Protein AF-A0A8T3ZM74-F1 (afdb_monomer)

Nearest PDB structures (foldseek):
  8ooz-assembly1_E  TM=3.055E-01  e=8.102E+00  Methermicoccus shengliensis DSM 18856
  8oow-assembly1_H  TM=2.956E-01  e=8.102E+00  Methermicoccus shengliensis DSM 18856
  8oow-assembly1_E  TM=3.032E-01  e=9.200E+00  Methermicoccus shengliensis DSM 18856

Structure (mmCIF, N/CA/C/O backbone):
data_AF-A0A8T3ZM74-F1
#
_entry.id   AF-A0A8T3ZM74-F1
#
loop_
_atom_site.group_PDB
_atom_site.id
_atom_site.type_symbol
_atom_site.label_atom_id
_atom_site.label_alt_id
_atom_site.label_comp_id
_atom_site.label_asym_id
_atom_site.label_entity_id
_atom_site.label_seq_id
_atom_site.pdbx_PDB_ins_code
_atom_site.Cartn_x
_atom_site.Cartn_y
_atom_site.Cartn_z
_atom_site.occupancy
_atom_site.B_iso_or_equiv
_atom_site.auth_seq_id
_atom_site.auth_comp_id
_atom_site.auth_asym_id
_atom_site.auth_atom_id
_atom_site.pdbx_PDB_model_num
ATOM 1 N N . GLY A 1 1 ? -11.697 -13.067 19.189 1.00 67.75 1 GLY A N 1
ATOM 2 C CA . GLY A 1 1 ? -11.909 -14.504 19.124 1.00 67.75 1 GLY A CA 1
ATOM 3 C C . GLY A 1 1 ? -10.712 -15.197 18.563 1.00 67.75 1 GLY A C 1
ATOM 4 O O . GLY A 1 1 ? -9.660 -14.593 18.317 1.00 67.75 1 GLY A O 1
ATOM 5 N N . GLU A 1 2 ? -10.939 -16.478 18.344 1.00 80.06 2 GLU A N 1
ATOM 6 C CA . GLU A 1 2 ? -10.160 -17.327 17.463 1.00 80.06 2 GLU A CA 1
ATOM 7 C C . GLU A 1 2 ? -10.035 -16.686 16.073 1.00 80.06 2 GLU A C 1
ATOM 9 O O . GLU A 1 2 ? -10.875 -15.882 15.660 1.00 80.06 2 GLU A O 1
ATOM 14 N N . LYS A 1 3 ? -8.950 -17.012 15.369 1.00 85.38 3 LYS A N 1
ATOM 15 C CA . LYS A 1 3 ? -8.722 -16.564 13.997 1.00 85.38 3 LYS A CA 1
ATOM 16 C C . LYS A 1 3 ? -9.144 -17.658 13.033 1.00 85.38 3 LYS A C 1
ATOM 18 O O . LYS A 1 3 ? -8.781 -18.820 13.223 1.00 85.38 3 LYS A O 1
ATOM 23 N N . PHE A 1 4 ? -9.835 -17.274 11.972 1.00 90.62 4 PHE A N 1
ATOM 24 C CA . PHE A 1 4 ? -10.313 -18.174 10.934 1.00 90.62 4 PHE A CA 1
ATOM 25 C C . PHE A 1 4 ? -9.744 -17.810 9.565 1.00 90.62 4 PHE A C 1
ATOM 27 O O . PHE A 1 4 ? -9.554 -16.645 9.225 1.00 90.62 4 PHE A O 1
ATOM 34 N N . CYS A 1 5 ? -9.473 -18.834 8.764 1.00 93.25 5 CYS A N 1
ATOM 35 C CA . CYS A 1 5 ? -8.970 -18.691 7.406 1.00 93.25 5 CYS A CA 1
ATOM 36 C C . CYS A 1 5 ? -9.888 -17.809 6.545 1.00 93.25 5 CYS A C 1
ATOM 38 O O . CYS A 1 5 ? -11.086 -18.073 6.430 1.00 93.25 5 CYS A O 1
ATOM 40 N N . THR A 1 6 ? -9.295 -16.835 5.852 1.00 92.19 6 THR A N 1
ATOM 41 C CA . THR A 1 6 ? -10.006 -15.923 4.951 1.00 92.19 6 THR A CA 1
ATOM 42 C C . THR A 1 6 ? -10.209 -16.483 3.546 1.00 92.19 6 THR A C 1
ATOM 44 O O . THR A 1 6 ? -10.676 -15.753 2.693 1.00 92.19 6 THR A O 1
ATOM 47 N N . GLY A 1 7 ? -9.902 -17.748 3.255 1.00 94.44 7 GLY A N 1
ATOM 48 C CA . GLY A 1 7 ? -10.140 -18.332 1.928 1.00 94.44 7 GLY A CA 1
ATOM 49 C C . GLY A 1 7 ? -9.020 -18.080 0.914 1.00 94.44 7 GLY A C 1
ATOM 50 O O . GLY A 1 7 ? -7.853 -17.961 1.291 1.00 94.44 7 GLY A O 1
ATOM 51 N N . TYR A 1 8 ? -9.353 -18.087 -0.376 1.00 94.94 8 TYR A N 1
ATOM 52 C CA . TYR A 1 8 ? -8.388 -18.077 -1.483 1.00 94.94 8 TYR A CA 1
ATOM 53 C C . TYR A 1 8 ? -8.961 -17.425 -2.745 1.00 94.94 8 TYR A C 1
ATOM 55 O O . TYR A 1 8 ? -10.173 -17.279 -2.890 1.00 94.94 8 TYR A O 1
ATOM 63 N N . THR A 1 9 ? -8.085 -17.028 -3.666 1.00 93.75 9 THR A N 1
ATOM 64 C CA . THR A 1 9 ? -8.458 -16.519 -4.989 1.00 93.75 9 THR A CA 1
ATOM 65 C C . THR A 1 9 ? -8.107 -17.544 -6.055 1.00 93.75 9 THR A C 1
ATOM 67 O O . THR A 1 9 ? -6.951 -17.946 -6.158 1.00 93.75 9 THR A O 1
ATOM 70 N N . SER A 1 10 ? -9.085 -17.929 -6.870 1.00 93.00 10 SER A N 1
ATOM 71 C CA . SER A 1 10 ? -8.901 -18.848 -7.994 1.00 93.00 10 SER A CA 1
ATOM 72 C C . SER A 1 10 ? -9.598 -18.303 -9.235 1.00 93.00 10 SER A C 1
ATOM 74 O O . SER A 1 10 ? -10.741 -17.841 -9.172 1.00 93.00 10 SER A O 1
ATOM 76 N N . ASN A 1 11 ? -8.889 -18.293 -10.361 1.00 88.12 11 ASN A N 1
ATOM 77 C CA . ASN A 1 11 ? -9.309 -17.705 -11.632 1.00 88.12 11 ASN A CA 1
ATOM 78 C C . ASN A 1 11 ? -9.784 -16.250 -11.477 1.00 88.12 11 ASN A C 1
ATOM 80 O O . ASN A 1 11 ? -10.804 -15.834 -12.031 1.00 88.12 11 ASN A O 1
ATOM 84 N N . GLY A 1 12 ? -9.062 -15.481 -10.656 1.00 84.81 12 GLY A N 1
ATOM 85 C CA . GLY A 1 12 ? -9.372 -14.077 -10.371 1.00 84.81 12 GLY A CA 1
ATOM 86 C C . GLY A 1 12 ? -10.626 -13.843 -9.520 1.00 84.81 12 GLY A C 1
ATOM 87 O O . GLY A 1 12 ? -11.026 -12.691 -9.352 1.00 84.81 12 GLY A O 1
ATOM 88 N N . ARG A 1 13 ? -11.247 -14.896 -8.971 1.00 91.06 13 ARG A N 1
ATOM 89 C CA . ARG A 1 13 ? -12.417 -14.799 -8.089 1.00 91.06 13 ARG A CA 1
ATOM 90 C C . ARG A 1 13 ? -12.067 -15.251 -6.682 1.00 91.06 13 ARG A C 1
ATOM 92 O O . ARG A 1 13 ? -11.397 -16.261 -6.491 1.00 91.06 13 ARG A O 1
ATOM 99 N N . TYR A 1 14 ? -12.535 -14.494 -5.702 1.00 93.56 14 TYR A N 1
ATOM 100 C CA . TYR A 1 14 ? -12.371 -14.829 -4.296 1.00 93.56 14 TYR A CA 1
ATOM 101 C C . TYR A 1 14 ? -13.411 -15.869 -3.857 1.00 93.56 14 TYR A C 1
ATOM 103 O O . TYR A 1 14 ? -14.592 -15.746 -4.188 1.00 93.56 14 TYR A O 1
ATOM 111 N N . ALA A 1 15 ? -12.969 -16.857 -3.083 1.00 94.38 15 ALA A N 1
ATOM 112 C CA . ALA A 1 15 ? -13.803 -17.848 -2.421 1.00 94.38 15 ALA A CA 1
ATOM 113 C C . ALA A 1 15 ? -13.433 -17.935 -0.933 1.00 94.38 15 ALA A C 1
ATOM 115 O O . ALA A 1 15 ? -12.255 -17.986 -0.569 1.00 94.38 15 ALA A O 1
ATOM 116 N N . GLY A 1 16 ? -14.447 -17.971 -0.064 1.00 93.75 16 GLY A N 1
ATOM 117 C CA . GLY A 1 16 ? -14.255 -18.184 1.371 1.00 93.75 16 GLY A CA 1
ATOM 118 C C . GLY A 1 16 ? -13.660 -19.563 1.677 1.00 93.75 16 GLY A C 1
ATOM 119 O O . GLY A 1 16 ? -13.720 -20.480 0.860 1.00 93.75 16 GLY A O 1
ATOM 120 N N . CYS A 1 17 ? -13.076 -19.731 2.868 1.00 94.75 17 CYS A N 1
ATOM 121 C CA . CYS A 1 17 ? -12.526 -21.026 3.267 1.00 94.75 17 CYS A CA 1
ATOM 122 C C . CYS A 1 17 ? -13.653 -22.070 3.396 1.00 94.75 17 CYS A C 1
ATOM 124 O O . CYS A 1 17 ? -14.514 -21.897 4.263 1.00 94.75 17 CYS A O 1
ATOM 126 N N . PRO A 1 18 ? -13.626 -23.181 2.635 1.00 93.44 18 PRO A N 1
ATOM 127 C CA . PRO A 1 18 ? -14.701 -24.178 2.660 1.00 93.44 18 PRO A CA 1
ATOM 128 C C . PRO A 1 18 ? -14.837 -24.875 4.020 1.00 93.44 18 PRO A C 1
ATOM 130 O O . PRO A 1 18 ? -15.906 -25.365 4.364 1.00 93.44 18 PRO A O 1
ATOM 133 N N . HIS A 1 19 ? -13.767 -24.885 4.816 1.00 92.50 19 HIS A N 1
ATOM 134 C CA . HIS A 1 19 ? -13.725 -25.541 6.122 1.00 92.50 19 HIS A CA 1
ATOM 135 C C . HIS A 1 19 ? -13.808 -24.570 7.301 1.00 92.50 19 HIS A C 1
ATOM 137 O O . HIS A 1 19 ? -13.718 -25.024 8.438 1.00 92.50 19 HIS A O 1
ATOM 143 N N . LYS A 1 20 ? -13.892 -23.248 7.052 1.00 90.44 20 LYS A N 1
ATOM 144 C CA . LYS A 1 20 ? -13.747 -22.203 8.087 1.00 90.44 20 LYS A CA 1
ATOM 145 C C . LYS A 1 20 ? -12.631 -22.560 9.082 1.00 90.44 20 LYS A C 1
ATOM 147 O O . LYS A 1 20 ? -12.830 -22.587 10.291 1.00 90.44 20 LYS A O 1
ATOM 152 N N . ALA A 1 21 ? -11.465 -22.940 8.557 1.00 93.06 21 ALA A N 1
ATOM 153 C CA . ALA A 1 21 ? -10.412 -23.533 9.372 1.00 93.06 21 ALA A CA 1
ATOM 154 C C . ALA A 1 21 ? -9.860 -22.514 10.378 1.00 93.06 21 ALA A C 1
ATOM 156 O O . ALA A 1 21 ? -9.522 -21.392 9.991 1.00 93.06 21 ALA A O 1
ATOM 157 N N . LYS A 1 22 ? -9.715 -22.917 11.645 1.00 92.19 22 LYS A N 1
ATOM 158 C CA . LYS A 1 22 ? -8.994 -22.132 12.656 1.00 92.19 22 LYS A CA 1
ATOM 159 C C . LYS A 1 22 ? -7.519 -22.017 12.267 1.00 92.19 22 LYS A C 1
ATOM 161 O O . LYS A 1 22 ? -6.916 -22.988 11.810 1.00 92.19 22 LYS A O 1
ATOM 166 N N . ILE A 1 23 ? -6.934 -20.838 12.452 1.00 91.25 23 ILE A N 1
ATOM 167 C CA . ILE A 1 23 ? -5.522 -20.564 12.169 1.00 91.25 23 ILE A CA 1
ATOM 168 C C . ILE A 1 23 ? -4.851 -19.900 13.370 1.00 91.25 23 ILE A C 1
ATOM 170 O O . ILE A 1 23 ? -5.468 -19.146 14.114 1.00 91.25 23 ILE A O 1
ATOM 174 N N . THR A 1 24 ? -3.559 -20.161 13.552 1.00 84.44 24 THR A N 1
ATOM 175 C CA . THR A 1 24 ? -2.757 -19.560 14.632 1.00 84.44 24 THR A CA 1
ATOM 176 C C . THR A 1 24 ? -1.902 -18.389 14.147 1.00 84.44 24 THR A C 1
ATOM 178 O O . THR A 1 24 ? -1.472 -17.560 14.945 1.00 84.44 24 THR A O 1
ATOM 181 N N . SER A 1 25 ? -1.653 -18.295 12.836 1.00 82.25 25 SER A N 1
ATOM 182 C CA . SER A 1 25 ? -0.838 -17.245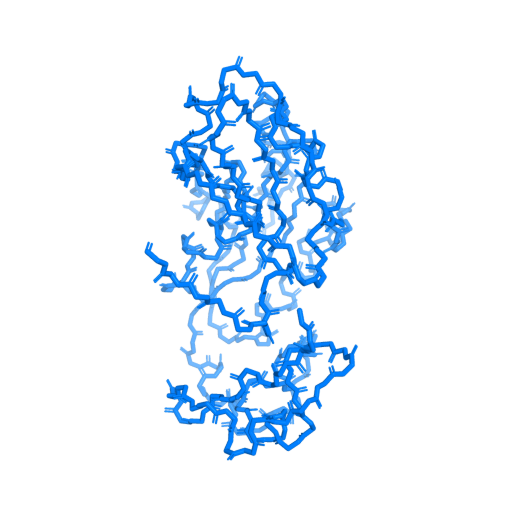 12.223 1.00 82.25 25 SER A CA 1
ATOM 183 C C . SER A 1 25 ? -1.172 -17.044 10.743 1.00 82.25 25 SER A C 1
ATOM 185 O O . SER A 1 25 ? -1.731 -17.925 10.085 1.00 82.25 25 SER A O 1
ATOM 187 N N . GLY A 1 26 ? -0.794 -15.878 10.209 1.00 84.50 26 GLY A N 1
ATOM 188 C CA . GLY A 1 26 ? -1.156 -15.480 8.850 1.00 84.50 26 GLY A CA 1
ATOM 189 C C . GLY A 1 26 ? -2.666 -15.320 8.698 1.00 84.50 26 GLY A C 1
ATOM 190 O O . GLY A 1 26 ? -3.361 -15.144 9.689 1.00 84.50 26 GLY A O 1
ATOM 191 N N . TRP A 1 27 ? -3.140 -15.354 7.454 1.00 87.19 27 TRP A N 1
ATOM 192 C CA . TRP A 1 27 ? -4.541 -15.063 7.123 1.00 87.19 27 TRP A CA 1
ATOM 193 C C . TRP A 1 27 ? -5.261 -16.256 6.480 1.00 87.19 27 TRP A C 1
ATOM 195 O O . TRP A 1 27 ? -6.465 -16.229 6.252 1.00 87.19 27 TRP A O 1
ATOM 205 N N . ARG A 1 28 ? -4.516 -17.315 6.143 1.00 90.69 28 ARG A N 1
ATOM 206 C CA . ARG A 1 28 ? -4.991 -18.445 5.338 1.00 90.69 28 ARG A CA 1
ATOM 207 C C . ARG A 1 28 ? -4.466 -19.766 5.890 1.00 90.69 28 ARG A C 1
ATOM 209 O O . ARG A 1 28 ? -3.302 -19.844 6.285 1.00 90.69 28 ARG A O 1
ATOM 216 N N . CYS A 1 29 ? -5.308 -20.798 5.881 1.00 93.44 29 CYS A N 1
ATOM 217 C CA . CYS A 1 29 ? -4.894 -22.174 6.143 1.00 93.44 29 CYS A CA 1
ATOM 218 C C . CYS A 1 29 ? -4.081 -22.730 4.964 1.00 93.44 29 CYS A C 1
ATOM 220 O O . CYS A 1 29 ? -4.081 -22.165 3.869 1.00 93.44 29 CYS A O 1
ATOM 222 N N . GLU A 1 30 ? -3.396 -23.849 5.183 1.00 92.25 30 GLU A N 1
ATOM 223 C CA . GLU A 1 30 ? -2.463 -24.402 4.200 1.00 92.25 30 GLU A CA 1
ATOM 224 C C . GLU A 1 30 ? -3.139 -24.808 2.881 1.00 92.25 30 GLU A C 1
ATOM 226 O O . GLU A 1 30 ? -2.620 -24.529 1.804 1.00 92.25 30 GLU A O 1
ATOM 231 N N . GLN A 1 31 ? -4.342 -25.380 2.943 1.00 92.75 31 GLN A N 1
ATOM 232 C CA . GLN A 1 31 ? -5.110 -25.719 1.743 1.00 92.75 31 GLN A CA 1
ATOM 233 C C . GLN A 1 31 ? -5.455 -24.469 0.926 1.00 92.75 31 GLN A C 1
ATOM 235 O O . GLN A 1 31 ? -5.143 -24.410 -0.255 1.00 92.75 31 GLN A O 1
ATOM 240 N N . CYS A 1 32 ? -6.014 -23.431 1.555 1.00 94.50 32 CYS A N 1
ATOM 241 C CA . CYS A 1 32 ? -6.333 -22.180 0.863 1.00 94.50 32 CYS A CA 1
ATOM 242 C C . CYS A 1 32 ? -5.084 -21.469 0.318 1.00 94.50 32 CYS A C 1
ATOM 244 O O . CYS A 1 32 ? -5.164 -20.799 -0.703 1.00 94.50 32 CYS A O 1
ATOM 246 N N . LYS A 1 33 ? -3.913 -21.613 0.952 1.00 91.62 33 LYS A N 1
ATOM 247 C CA . LYS A 1 33 ? -2.661 -21.105 0.370 1.00 91.62 33 LYS A CA 1
ATOM 248 C C . LYS A 1 33 ? -2.298 -21.833 -0.923 1.00 91.62 33 LYS A C 1
ATOM 250 O O . LYS A 1 33 ? -1.889 -21.159 -1.862 1.00 91.62 33 LYS A O 1
ATOM 255 N N . ARG A 1 34 ? -2.442 -23.161 -0.973 1.00 89.94 34 ARG A N 1
ATOM 256 C CA . ARG A 1 34 ? -2.153 -23.957 -2.179 1.00 89.94 34 ARG A CA 1
ATOM 257 C C . ARG A 1 34 ? -3.126 -23.678 -3.322 1.00 89.94 34 ARG A C 1
ATOM 259 O O . ARG A 1 34 ? -2.697 -23.625 -4.466 1.00 89.94 34 ARG A O 1
ATOM 266 N N . GLU A 1 35 ? -4.401 -23.482 -3.002 1.00 91.81 35 GLU A N 1
ATOM 267 C CA . GLU A 1 35 ? -5.442 -23.180 -3.995 1.00 91.81 35 GLU A CA 1
ATOM 268 C C . GLU A 1 35 ? -5.374 -21.742 -4.530 1.00 91.81 35 GLU A C 1
ATOM 270 O O . GLU A 1 35 ? -5.933 -21.442 -5.582 1.00 91.81 35 GLU A O 1
ATOM 275 N N . ASP A 1 36 ? -4.723 -20.832 -3.803 1.00 92.81 36 ASP A N 1
ATOM 276 C CA . ASP A 1 36 ? -4.649 -19.429 -4.188 1.00 92.81 36 ASP A CA 1
ATOM 277 C C . ASP A 1 36 ? -3.634 -19.194 -5.307 1.00 92.81 36 ASP A C 1
ATOM 279 O O . ASP A 1 36 ? -2.424 -19.380 -5.139 1.00 92.81 36 ASP A O 1
ATOM 283 N N . ASP A 1 37 ? -4.138 -18.664 -6.416 1.00 91.94 37 ASP A N 1
ATOM 284 C CA . ASP A 1 37 ? -3.378 -18.370 -7.629 1.00 91.94 37 ASP A CA 1
ATOM 285 C C . ASP A 1 37 ? -2.151 -17.489 -7.382 1.00 91.94 37 ASP A C 1
ATOM 287 O O . ASP A 1 37 ? -1.150 -17.590 -8.092 1.00 91.94 37 ASP A O 1
ATOM 291 N N . TYR A 1 38 ? -2.206 -16.616 -6.374 1.00 89.88 38 TYR A N 1
ATOM 292 C CA . TYR A 1 38 ? -1.219 -15.566 -6.149 1.00 89.88 38 TYR A CA 1
ATOM 293 C C . TYR A 1 38 ? -0.276 -15.845 -4.973 1.00 89.88 38 TYR A C 1
ATOM 295 O O . TYR A 1 38 ? 0.662 -15.069 -4.766 1.00 89.88 38 TYR A O 1
ATOM 303 N N . SER A 1 39 ? -0.452 -16.942 -4.226 1.00 86.06 39 SER A N 1
ATOM 304 C CA . SER A 1 39 ? 0.362 -17.266 -3.042 1.00 86.06 39 SER A CA 1
ATOM 305 C C . SER A 1 39 ? 1.863 -17.232 -3.326 1.00 86.06 39 SER A C 1
ATOM 307 O O . SER A 1 39 ? 2.620 -16.579 -2.606 1.00 86.06 39 SER A O 1
ATOM 309 N N . TYR A 1 40 ? 2.296 -17.862 -4.419 1.00 87.25 40 TYR A N 1
ATOM 310 C CA . TYR A 1 40 ? 3.702 -17.881 -4.829 1.00 87.25 40 TYR A CA 1
ATOM 311 C C . TYR A 1 40 ? 4.188 -16.535 -5.386 1.00 87.25 40 TYR A C 1
ATOM 313 O O . TYR A 1 40 ? 5.373 -16.214 -5.298 1.00 87.25 40 TYR A O 1
ATOM 321 N N . CYS A 1 41 ? 3.292 -15.697 -5.920 1.00 88.75 41 CYS A N 1
ATOM 322 C CA . CYS A 1 41 ? 3.660 -14.376 -6.440 1.00 88.75 41 CYS A CA 1
ATOM 323 C C . CYS A 1 41 ? 4.148 -13.426 -5.335 1.00 88.75 41 CYS A C 1
ATOM 325 O O . CYS A 1 41 ? 4.921 -12.510 -5.625 1.00 88.75 41 CYS A O 1
ATOM 327 N N . ILE A 1 42 ? 3.729 -13.645 -4.083 1.00 83.25 42 ILE A N 1
ATOM 328 C CA . ILE A 1 42 ? 4.168 -12.861 -2.915 1.00 83.25 42 ILE A CA 1
ATOM 329 C C . ILE A 1 42 ? 5.662 -13.081 -2.629 1.00 83.25 42 ILE A C 1
ATOM 331 O O . ILE A 1 42 ? 6.334 -12.165 -2.167 1.00 83.25 42 ILE A O 1
ATOM 335 N N . GLN A 1 43 ? 6.185 -14.273 -2.929 1.00 83.44 43 GLN A N 1
ATOM 336 C CA . GLN A 1 43 ? 7.590 -14.641 -2.710 1.00 83.44 43 GLN A CA 1
ATOM 337 C C . GLN A 1 43 ? 8.481 -14.337 -3.923 1.00 83.44 43 GLN A C 1
ATOM 339 O O . GLN A 1 43 ? 9.698 -14.480 -3.853 1.00 83.44 43 GLN A O 1
ATOM 344 N N . CYS A 1 44 ? 7.890 -13.930 -5.049 1.00 86.69 44 CYS A N 1
ATOM 345 C CA . CYS A 1 44 ? 8.635 -13.653 -6.268 1.00 86.69 44 CYS A CA 1
ATOM 346 C C . CYS A 1 44 ? 9.544 -12.432 -6.078 1.00 86.69 44 CYS A C 1
ATOM 348 O O . CYS A 1 44 ? 9.064 -11.332 -5.801 1.00 86.69 44 CYS A O 1
ATOM 350 N N . SER A 1 45 ? 10.842 -12.631 -6.303 1.00 83.12 45 SER A N 1
ATOM 351 C CA . SER A 1 45 ? 11.900 -11.612 -6.264 1.00 83.12 45 SER A CA 1
ATOM 352 C C . SER A 1 45 ? 12.392 -11.207 -7.660 1.00 83.12 45 SER A C 1
ATOM 354 O O . SER A 1 45 ? 13.464 -10.630 -7.799 1.00 83.12 45 SER A O 1
ATOM 356 N N . GLY A 1 46 ? 11.628 -11.538 -8.708 1.00 83.81 46 GLY A N 1
ATOM 357 C CA . GLY A 1 46 ? 12.065 -11.408 -10.103 1.00 83.81 46 GLY A CA 1
ATOM 358 C C . GLY A 1 46 ? 12.570 -12.718 -10.719 1.00 83.81 46 GLY A C 1
ATOM 359 O O . GLY A 1 46 ? 13.001 -12.707 -11.869 1.00 83.81 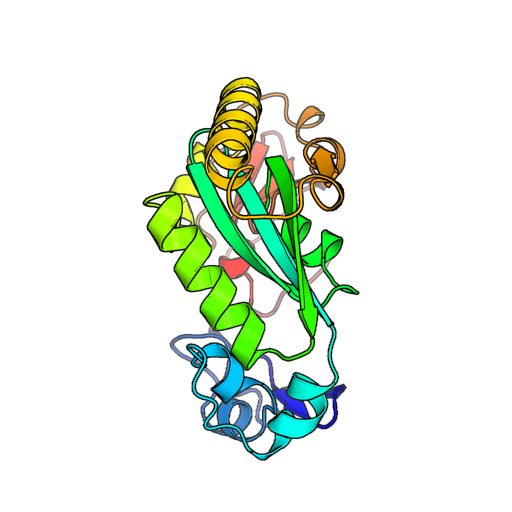46 GLY A O 1
ATOM 360 N N . SER A 1 47 ? 12.471 -13.834 -9.989 1.00 86.25 47 SER A N 1
ATOM 361 C CA . SER A 1 47 ? 12.548 -15.209 -10.499 1.00 86.25 47 SER A CA 1
ATOM 362 C C . SER A 1 47 ? 11.243 -15.926 -10.138 1.00 86.25 47 SER A C 1
ATOM 364 O O . SER A 1 47 ? 10.967 -16.172 -8.963 1.00 86.25 47 SER A O 1
ATOM 366 N N . CYS A 1 48 ? 10.368 -16.142 -11.124 1.00 87.56 48 CYS A N 1
ATOM 367 C CA . CYS A 1 48 ? 9.011 -16.628 -10.878 1.00 87.56 48 CYS A CA 1
ATOM 368 C C . CYS A 1 48 ? 8.956 -18.155 -10.889 1.00 87.56 48 CYS A C 1
ATOM 370 O O . CYS A 1 48 ? 9.218 -18.774 -11.914 1.00 87.56 48 CYS A O 1
ATOM 372 N N . ILE A 1 49 ? 8.516 -18.739 -9.775 1.00 89.50 49 ILE A N 1
ATOM 373 C CA . ILE A 1 49 ? 8.222 -20.177 -9.662 1.00 89.50 49 ILE A CA 1
ATOM 374 C C . ILE A 1 49 ? 6.744 -20.507 -9.924 1.00 89.50 49 ILE A C 1
ATOM 376 O O . ILE A 1 49 ? 6.362 -21.669 -9.978 1.00 89.50 49 ILE A O 1
ATOM 380 N N . ASN A 1 50 ? 5.895 -19.486 -10.077 1.00 90.12 50 ASN A N 1
ATOM 381 C CA . ASN A 1 50 ? 4.466 -19.656 -10.320 1.00 90.12 50 ASN A CA 1
ATOM 382 C C . ASN A 1 50 ? 4.181 -19.705 -11.824 1.00 90.12 50 ASN A C 1
ATOM 384 O O . ASN A 1 50 ? 3.958 -18.662 -12.443 1.00 90.12 50 ASN A O 1
ATOM 388 N N . SER A 1 51 ? 4.203 -20.901 -12.409 1.00 89.75 51 SER A N 1
ATOM 389 C CA . SER A 1 51 ? 3.890 -21.098 -13.829 1.00 89.75 51 SER A CA 1
ATOM 390 C C . SER A 1 51 ? 2.442 -20.725 -14.156 1.00 89.75 51 SER A C 1
ATOM 392 O O . SER A 1 51 ? 2.210 -20.063 -15.163 1.00 89.75 51 SER A O 1
ATOM 394 N N . LYS A 1 52 ? 1.489 -21.048 -13.269 1.00 89.75 52 LYS A N 1
ATOM 395 C CA . LYS A 1 52 ? 0.048 -20.800 -13.459 1.00 89.75 52 LYS A CA 1
ATOM 396 C C . LYS A 1 52 ? -0.266 -19.338 -13.778 1.00 89.75 52 LYS A C 1
ATOM 398 O O . LYS A 1 52 ? -1.069 -19.058 -14.656 1.00 89.75 52 LYS A O 1
ATOM 403 N N . MET A 1 53 ? 0.385 -18.407 -13.080 1.00 92.25 53 MET A N 1
ATOM 404 C CA . MET A 1 53 ? 0.134 -16.969 -13.243 1.00 92.25 53 MET A CA 1
ATOM 405 C C . MET A 1 53 ? 1.147 -16.259 -14.138 1.00 92.25 53 MET A C 1
ATOM 407 O O . MET A 1 53 ? 1.090 -15.032 -14.263 1.00 92.25 53 MET A O 1
ATOM 411 N N . ARG A 1 54 ? 2.103 -16.983 -14.732 1.00 92.94 54 ARG A N 1
ATOM 412 C CA . ARG A 1 54 ? 3.239 -16.358 -15.411 1.00 92.94 54 ARG A CA 1
ATOM 413 C C . ARG A 1 54 ? 2.818 -15.555 -16.640 1.00 92.94 54 ARG A C 1
ATOM 415 O O . ARG A 1 54 ? 3.275 -14.421 -16.771 1.00 92.94 54 ARG A O 1
ATOM 422 N N . ASP A 1 55 ? 1.937 -16.090 -17.478 1.00 93.38 55 ASP A N 1
ATOM 423 C CA . ASP A 1 55 ? 1.500 -15.408 -18.703 1.00 93.38 55 ASP A CA 1
ATOM 424 C C . ASP A 1 55 ? 0.711 -14.137 -18.381 1.00 93.38 55 ASP A C 1
ATOM 426 O O . ASP A 1 55 ? 1.041 -13.053 -18.858 1.00 93.38 55 ASP A O 1
ATOM 430 N N . THR A 1 56 ? -0.247 -14.219 -17.452 1.00 92.06 56 THR A N 1
ATOM 431 C CA . THR A 1 56 ? -0.974 -13.037 -16.964 1.00 92.06 56 THR A CA 1
ATOM 432 C C . THR A 1 56 ? -0.031 -11.997 -16.353 1.00 92.06 56 THR A C 1
ATOM 434 O O . THR A 1 56 ? -0.202 -10.797 -16.566 1.00 92.06 56 THR A O 1
ATOM 437 N N . CYS A 1 57 ? 0.975 -12.438 -15.594 1.00 92.62 57 CYS A N 1
ATOM 438 C CA . CYS A 1 57 ? 1.990 -11.573 -14.992 1.00 92.62 57 CYS A CA 1
ATOM 439 C C . C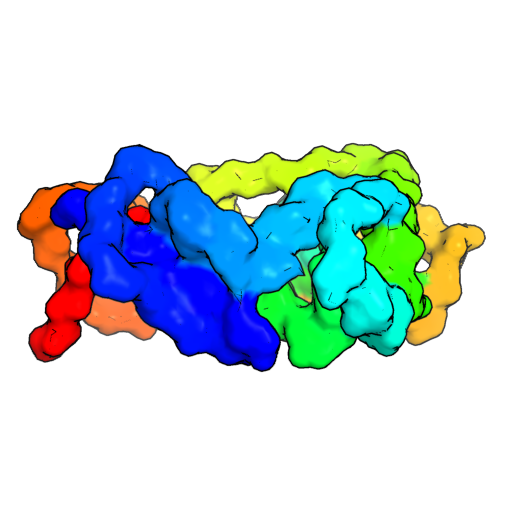YS A 1 57 ? 2.858 -10.877 -16.053 1.00 92.62 57 CYS A C 1
ATOM 441 O O . CYS A 1 57 ? 3.206 -9.711 -15.876 1.00 92.62 57 CYS A O 1
ATOM 443 N N . LYS A 1 58 ? 3.181 -11.570 -17.151 1.00 94.81 58 LYS A N 1
ATOM 444 C CA . LYS A 1 58 ? 3.963 -11.038 -18.273 1.00 94.81 58 LYS A CA 1
ATOM 445 C C . LYS A 1 58 ? 3.200 -9.952 -19.036 1.00 94.81 58 LYS A C 1
ATOM 447 O O . LYS A 1 58 ? 3.762 -8.895 -19.302 1.00 94.81 58 LYS A O 1
ATOM 452 N N . GLU A 1 59 ? 1.921 -10.182 -19.319 1.00 95.25 59 GLU A N 1
ATOM 453 C CA . GLU A 1 59 ? 1.088 -9.240 -20.085 1.00 95.25 59 GLU A CA 1
ATOM 454 C C . GLU A 1 59 ? 0.572 -8.051 -19.261 1.00 95.25 59 GLU A C 1
ATOM 456 O O . GLU A 1 59 ? 0.151 -7.031 -19.812 1.00 95.25 59 GLU A O 1
ATOM 461 N N . SER A 1 60 ? 0.619 -8.158 -17.932 1.00 95.31 60 SER A N 1
ATOM 462 C CA . SER A 1 60 ? 0.202 -7.091 -17.023 1.00 95.31 60 SER A CA 1
ATOM 463 C C . SER A 1 60 ? 1.150 -5.893 -17.058 1.00 95.31 60 SER A C 1
ATOM 465 O O . SER A 1 60 ? 2.367 -6.048 -17.153 1.00 95.31 60 SER A O 1
ATOM 467 N N . ALA A 1 61 ? 0.580 -4.699 -16.895 1.00 97.06 61 ALA A N 1
ATOM 468 C CA . ALA A 1 61 ? 1.309 -3.446 -16.748 1.00 97.06 61 ALA A CA 1
ATOM 469 C C . ALA A 1 61 ? 1.405 -3.005 -15.280 1.00 97.06 61 ALA A C 1
ATOM 471 O O . ALA A 1 61 ? 0.473 -3.189 -14.481 1.00 97.06 61 ALA A O 1
ATOM 472 N N . TYR A 1 62 ? 2.548 -2.420 -14.933 1.00 96.88 62 TYR A N 1
ATOM 473 C CA . TYR A 1 62 ? 2.916 -2.063 -13.573 1.00 96.88 62 TYR A CA 1
ATOM 474 C C . TYR A 1 62 ? 3.579 -0.691 -13.512 1.00 96.88 62 TYR A C 1
ATOM 476 O O . TYR A 1 62 ? 4.310 -0.294 -14.420 1.00 96.88 62 TYR A O 1
ATOM 484 N N . TYR A 1 63 ? 3.394 -0.024 -12.376 1.00 97.12 63 TYR A N 1
ATOM 485 C CA . TYR A 1 63 ? 4.224 1.104 -11.977 1.00 97.12 63 TYR A CA 1
ATOM 486 C C . TYR A 1 63 ? 5.237 0.671 -10.922 1.00 97.12 63 TYR A C 1
ATOM 488 O O . TYR A 1 63 ? 4.869 0.004 -9.948 1.00 97.12 63 TYR A O 1
ATOM 496 N N . VAL A 1 64 ? 6.481 1.124 -11.081 1.00 95.94 64 VAL A N 1
ATOM 497 C CA . VAL A 1 64 ? 7.400 1.339 -9.956 1.00 95.94 64 VAL A CA 1
ATOM 498 C C . VAL A 1 64 ? 7.098 2.718 -9.391 1.00 95.94 64 VAL A C 1
ATOM 500 O O . VAL A 1 64 ? 6.927 3.677 -10.150 1.00 95.94 64 VAL A O 1
ATOM 503 N N . TYR A 1 65 ? 7.019 2.829 -8.071 1.00 96.50 65 TYR A N 1
ATOM 504 C CA . TYR A 1 65 ? 6.651 4.075 -7.417 1.00 96.50 65 TYR A CA 1
ATOM 505 C C . TYR A 1 65 ? 7.415 4.318 -6.120 1.00 96.50 65 TYR A C 1
ATOM 507 O O . TYR A 1 65 ? 7.870 3.384 -5.455 1.00 96.50 65 TYR A O 1
ATOM 515 N N . LEU A 1 66 ? 7.483 5.591 -5.735 1.00 95.88 66 LEU A N 1
ATOM 516 C CA . LEU A 1 66 ? 7.847 6.035 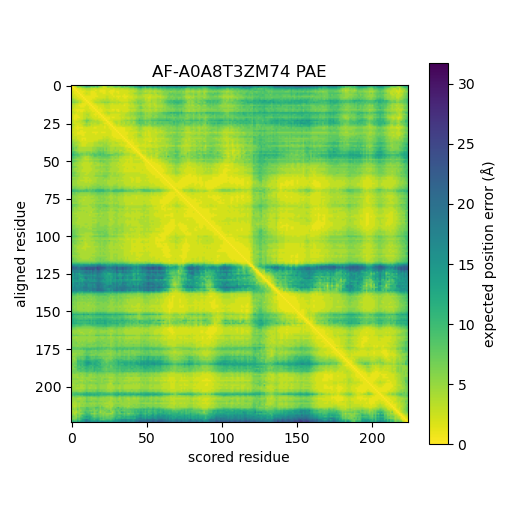-4.394 1.00 95.88 66 LEU A CA 1
ATOM 517 C C . LEU A 1 66 ? 6.581 6.324 -3.595 1.00 95.88 66 LEU A C 1
ATOM 519 O O . LEU A 1 66 ? 5.628 6.886 -4.125 1.00 95.88 66 LEU A O 1
ATOM 523 N N . ALA A 1 67 ? 6.577 5.958 -2.322 1.00 94.38 67 ALA A N 1
ATOM 524 C CA . ALA A 1 67 ? 5.559 6.336 -1.356 1.00 94.38 67 ALA A CA 1
ATOM 525 C C . ALA A 1 67 ? 6.245 6.849 -0.095 1.00 94.38 67 ALA A C 1
ATOM 527 O O . ALA A 1 67 ? 7.143 6.190 0.434 1.00 94.38 67 ALA A O 1
ATOM 528 N N . THR A 1 68 ? 5.829 8.009 0.394 1.00 92.12 68 THR A N 1
ATOM 529 C CA . THR A 1 68 ? 6.375 8.588 1.619 1.00 92.12 68 THR A CA 1
ATOM 530 C C . THR A 1 68 ? 5.432 8.397 2.790 1.00 92.12 68 THR A C 1
ATOM 532 O O . THR A 1 68 ? 4.213 8.380 2.643 1.00 92.12 68 THR A O 1
ATOM 535 N N . PHE A 1 69 ? 6.017 8.216 3.966 1.00 88.12 69 PHE A N 1
ATOM 536 C CA . PHE A 1 69 ? 5.318 8.089 5.236 1.00 88.12 69 PHE A CA 1
ATOM 537 C C . PHE A 1 69 ? 6.107 8.911 6.245 1.00 88.12 69 PHE A C 1
ATOM 539 O O . PHE A 1 69 ? 7.122 8.435 6.771 1.00 88.12 69 PHE A O 1
ATOM 546 N N . ASP A 1 70 ? 5.685 10.155 6.470 1.00 85.69 70 ASP A N 1
ATOM 547 C CA . ASP A 1 70 ? 6.489 11.131 7.210 1.00 85.69 70 ASP A CA 1
ATOM 548 C C . ASP A 1 70 ? 7.908 11.249 6.599 1.00 85.69 70 ASP A C 1
ATOM 550 O O . ASP A 1 70 ? 8.054 11.594 5.425 1.00 85.69 70 ASP A O 1
ATOM 554 N N . SER A 1 71 ? 8.947 10.924 7.366 1.00 84.38 71 SER A N 1
ATOM 555 C CA . SER A 1 71 ? 10.366 11.000 7.015 1.00 84.38 71 SER A CA 1
ATOM 556 C C . SER A 1 71 ? 10.901 9.761 6.287 1.00 84.38 71 SER A C 1
ATOM 558 O O . SER A 1 71 ? 12.082 9.714 5.950 1.00 84.38 71 SER A O 1
ATOM 560 N N . THR A 1 72 ? 10.066 8.748 6.044 1.00 87.00 72 THR A N 1
ATOM 561 C CA . THR A 1 72 ? 10.468 7.499 5.379 1.00 87.00 72 THR A CA 1
ATOM 562 C C . THR A 1 72 ? 9.975 7.449 3.940 1.00 87.00 72 THR A C 1
ATOM 564 O O . THR A 1 72 ? 8.822 7.773 3.662 1.00 87.00 72 THR A O 1
ATOM 567 N N . VAL A 1 73 ? 10.836 6.981 3.036 1.00 90.00 73 VAL A N 1
ATOM 568 C CA . VAL A 1 73 ? 10.500 6.669 1.642 1.00 90.00 73 VAL A CA 1
ATOM 569 C C . VAL A 1 73 ? 10.475 5.162 1.485 1.00 90.00 73 VAL A C 1
ATOM 571 O O . VAL A 1 73 ? 11.366 4.456 1.953 1.00 90.00 73 VAL A O 1
ATOM 574 N N . LYS A 1 74 ? 9.455 4.679 0.792 1.00 91.81 74 LYS A N 1
ATOM 575 C CA . LYS A 1 74 ? 9.334 3.299 0.360 1.00 91.81 74 LYS A CA 1
ATOM 576 C C . LYS A 1 74 ? 9.272 3.257 -1.155 1.00 91.81 74 LYS A C 1
ATOM 578 O O . LYS A 1 74 ? 8.479 3.971 -1.761 1.00 91.81 74 LYS A O 1
ATOM 583 N N . VAL A 1 75 ? 10.033 2.346 -1.740 1.00 94.31 75 VAL A N 1
ATOM 584 C CA . VAL A 1 75 ? 9.866 1.942 -3.135 1.00 94.31 75 VAL A CA 1
ATOM 585 C C . VAL A 1 75 ? 8.903 0.763 -3.174 1.00 94.31 75 VAL A C 1
ATOM 587 O O . VAL A 1 75 ? 8.992 -0.147 -2.343 1.00 94.31 75 VAL A O 1
ATOM 590 N N . GLY A 1 76 ? 7.961 0.787 -4.106 1.00 94.19 76 GLY A N 1
ATOM 591 C CA . GLY A 1 76 ? 7.038 -0.318 -4.305 1.00 94.19 76 GLY A CA 1
ATOM 592 C C . GLY A 1 76 ? 6.635 -0.491 -5.757 1.00 94.19 76 GLY A C 1
ATOM 593 O O . GLY A 1 76 ? 6.927 0.339 -6.616 1.00 94.19 76 GLY A O 1
ATOM 594 N N . ILE A 1 77 ? 5.925 -1.588 -5.997 1.00 95.50 77 ILE A N 1
ATOM 595 C CA . ILE A 1 77 ? 5.300 -1.899 -7.277 1.00 95.50 77 ILE A CA 1
ATOM 596 C C . ILE A 1 77 ? 3.796 -2.060 -7.105 1.00 95.50 77 ILE A C 1
ATOM 598 O O . ILE A 1 77 ? 3.314 -2.552 -6.077 1.00 95.50 77 ILE A O 1
ATOM 602 N N . SER A 1 78 ? 3.041 -1.651 -8.117 1.00 95.94 78 SER A N 1
ATOM 603 C CA . SER A 1 78 ? 1.610 -1.935 -8.204 1.00 95.94 78 SER A CA 1
ATOM 604 C C . SER A 1 78 ? 1.228 -2.236 -9.641 1.00 95.94 78 SER A C 1
ATOM 606 O O . SER A 1 78 ? 1.853 -1.729 -10.569 1.00 95.94 78 SER A O 1
ATOM 608 N N . HIS A 1 79 ? 0.178 -3.034 -9.821 1.00 95.38 79 HIS A N 1
ATOM 609 C CA . HIS A 1 79 ? -0.520 -3.049 -11.101 1.00 95.38 79 HIS A CA 1
ATOM 610 C C . HIS A 1 79 ? -1.021 -1.637 -11.401 1.00 95.38 79 HIS A C 1
ATOM 612 O O . HIS A 1 79 ? -1.546 -0.977 -10.502 1.00 95.38 79 HIS A O 1
ATOM 618 N N . GLU A 1 80 ? -0.919 -1.210 -12.657 1.00 95.69 80 GLU A N 1
ATOM 619 C CA . GLU A 1 80 ? -1.363 0.117 -13.105 1.00 95.69 80 GLU A CA 1
ATOM 620 C C . GLU A 1 80 ? -2.786 0.438 -12.619 1.00 95.69 80 GLU A C 1
ATOM 622 O O . GLU A 1 80 ? -3.010 1.437 -11.938 1.00 95.69 80 GLU A O 1
ATOM 627 N N . ARG A 1 81 ? -3.720 -0.495 -12.841 1.00 94.50 81 ARG A N 1
ATOM 628 C CA . ARG A 1 81 ? -5.135 -0.370 -12.454 1.00 94.50 81 ARG A CA 1
ATOM 629 C C . ARG A 1 81 ? -5.417 -0.324 -10.946 1.00 94.50 81 ARG A C 1
ATOM 631 O O . ARG A 1 81 ? -6.559 -0.115 -10.574 1.00 94.50 81 ARG A O 1
ATOM 638 N N . ARG A 1 82 ? -4.433 -0.640 -10.095 1.00 94.50 82 ARG A N 1
ATOM 639 C CA . ARG A 1 82 ? -4.567 -0.645 -8.622 1.00 94.50 82 ARG A CA 1
ATOM 640 C C . ARG A 1 82 ? -3.634 0.357 -7.953 1.00 94.50 82 ARG A C 1
ATOM 642 O O . ARG A 1 82 ? -3.330 0.231 -6.767 1.00 94.50 82 ARG A O 1
ATOM 649 N N . PHE A 1 83 ? -3.048 1.268 -8.723 1.00 95.50 83 PHE A N 1
ATOM 650 C CA . PHE A 1 83 ? -1.999 2.144 -8.227 1.00 95.50 83 PHE A CA 1
ATOM 651 C C . PHE A 1 83 ? -2.480 2.994 -7.046 1.00 95.50 83 PHE A C 1
ATOM 653 O O . PHE A 1 83 ? -1.879 2.940 -5.973 1.00 95.50 83 PHE A O 1
ATOM 660 N N . PHE A 1 84 ? -3.605 3.692 -7.203 1.00 95.12 84 PHE A N 1
ATOM 661 C CA . PHE A 1 84 ? -4.153 4.550 -6.155 1.00 95.12 84 PHE A CA 1
ATOM 662 C C . PHE A 1 84 ? -4.636 3.756 -4.944 1.00 95.12 84 PHE A C 1
ATOM 664 O O . PHE A 1 84 ? -4.256 4.077 -3.818 1.00 95.12 84 PHE A O 1
ATOM 671 N N . GLU A 1 85 ? -5.399 2.681 -5.152 1.00 94.81 85 GLU A N 1
ATOM 672 C CA . GLU A 1 85 ? -5.900 1.830 -4.068 1.00 94.81 85 GLU A CA 1
ATOM 673 C C . GLU A 1 85 ? -4.738 1.288 -3.239 1.00 94.81 85 GLU A C 1
ATOM 675 O O . GLU A 1 85 ? -4.747 1.372 -2.012 1.00 94.81 85 GLU A O 1
ATOM 680 N N . ARG A 1 86 ? -3.678 0.817 -3.907 1.00 94.56 86 ARG A N 1
ATOM 681 C CA . ARG A 1 86 ? -2.494 0.264 -3.247 1.00 94.56 86 ARG A CA 1
ATOM 682 C C . ARG A 1 86 ? -1.773 1.288 -2.369 1.00 94.56 86 ARG A C 1
ATOM 684 O O . ARG A 1 86 ? -1.190 0.902 -1.351 1.00 94.56 86 ARG A O 1
ATOM 691 N N . LEU A 1 87 ? -1.775 2.562 -2.752 1.00 95.06 87 LEU A N 1
ATOM 692 C CA . LEU A 1 87 ? -1.177 3.644 -1.968 1.00 95.06 87 LEU A CA 1
ATOM 693 C C . LEU A 1 87 ? -2.045 4.016 -0.759 1.00 95.06 87 LEU A C 1
ATOM 695 O O . LEU A 1 87 ? -1.528 4.149 0.355 1.00 95.06 87 LEU A O 1
ATOM 699 N N . ILE A 1 88 ? -3.365 4.103 -0.955 1.00 94.06 88 ILE A N 1
ATOM 700 C CA . ILE A 1 88 ? -4.341 4.367 0.112 1.00 94.06 88 ILE A CA 1
ATOM 701 C C . ILE A 1 88 ? -4.323 3.255 1.164 1.00 94.06 88 ILE A C 1
ATOM 703 O O . ILE A 1 88 ? -4.171 3.550 2.350 1.00 94.06 88 ILE A O 1
ATOM 707 N N . GLU A 1 89 ? -4.367 1.989 0.738 1.00 91.44 89 GLU A N 1
ATOM 708 C CA . GLU A 1 89 ? -4.258 0.802 1.603 1.00 91.44 89 GLU A CA 1
ATOM 709 C C . GLU A 1 89 ? -2.978 0.813 2.456 1.00 91.44 89 GLU A C 1
ATOM 711 O O . GLU A 1 89 ? -2.948 0.299 3.577 1.00 91.44 89 GLU A O 1
ATOM 716 N N . GLN A 1 90 ? -1.887 1.393 1.944 1.00 90.06 90 GLN A N 1
ATOM 717 C CA . GLN A 1 90 ? -0.631 1.492 2.688 1.00 90.06 90 GLN A CA 1
ATOM 718 C C . GLN A 1 90 ? -0.602 2.666 3.668 1.00 90.06 90 GLN A C 1
ATOM 720 O O . GLN A 1 90 ? 0.115 2.562 4.674 1.00 90.06 90 GLN A O 1
ATOM 725 N N . GLY A 1 91 ? -1.391 3.712 3.407 1.00 91.81 91 GLY A N 1
ATOM 726 C CA . GLY A 1 91 ? -1.439 4.954 4.178 1.00 91.81 91 GLY A CA 1
ATOM 727 C C . GLY A 1 91 ? -0.328 5.940 3.811 1.00 91.81 91 GLY A C 1
ATOM 728 O O . GLY A 1 91 ? 0.241 6.547 4.714 1.00 91.81 91 GLY A O 1
ATOM 729 N N . ALA A 1 92 ? 0.053 6.013 2.533 1.00 92.75 92 ALA A N 1
ATOM 730 C CA . ALA A 1 92 ? 1.115 6.899 2.051 1.00 92.75 92 ALA A CA 1
ATOM 731 C C . ALA A 1 92 ? 0.701 8.379 2.105 1.00 92.75 92 ALA A C 1
ATOM 733 O O . ALA A 1 92 ? -0.410 8.721 1.739 1.00 92.75 92 ALA A O 1
ATOM 734 N N . ASP A 1 93 ? 1.587 9.277 2.526 1.00 93.12 93 ASP A N 1
ATOM 735 C CA . ASP A 1 93 ? 1.316 10.720 2.525 1.00 93.12 93 ASP A CA 1
ATOM 736 C C . ASP A 1 93 ? 1.390 11.291 1.107 1.00 93.12 93 ASP A C 1
ATOM 738 O O . ASP A 1 93 ? 0.419 11.859 0.603 1.00 93.12 93 ASP A O 1
ATOM 742 N N . LEU A 1 94 ? 2.531 11.085 0.447 1.00 94.62 94 LEU A N 1
ATOM 743 C CA . LEU A 1 94 ? 2.723 11.396 -0.964 1.00 94.62 94 LEU A CA 1
ATOM 744 C C . LEU A 1 94 ? 3.157 10.143 -1.717 1.00 94.62 94 LEU A C 1
ATOM 746 O O . LEU A 1 94 ? 3.724 9.210 -1.139 1.00 94.62 94 LEU A O 1
ATOM 750 N N . ALA A 1 95 ? 2.943 10.150 -3.025 1.00 96.38 95 ALA A N 1
ATOM 751 C CA . ALA A 1 95 ? 3.465 9.126 -3.913 1.00 96.38 95 ALA A CA 1
ATOM 752 C C . ALA A 1 95 ? 3.976 9.727 -5.218 1.00 96.38 95 ALA A C 1
ATOM 754 O O . ALA A 1 95 ? 3.525 10.795 -5.616 1.00 96.38 95 ALA A O 1
ATOM 755 N N . ALA A 1 96 ? 4.896 9.038 -5.885 1.00 96.56 96 ALA A N 1
ATOM 756 C CA . ALA A 1 96 ? 5.360 9.408 -7.214 1.00 96.56 96 ALA A CA 1
ATOM 757 C C . ALA A 1 96 ? 5.520 8.167 -8.084 1.00 96.56 96 ALA A C 1
ATOM 759 O O . ALA A 1 96 ? 6.113 7.180 -7.639 1.00 96.56 96 ALA A O 1
ATOM 760 N N . LYS A 1 97 ? 5.025 8.212 -9.322 1.00 96.94 97 LYS A N 1
ATOM 761 C CA . LYS A 1 97 ? 5.403 7.218 -10.336 1.00 96.94 97 LYS A CA 1
ATOM 762 C C . LYS A 1 97 ? 6.873 7.429 -10.710 1.00 96.94 97 LYS A C 1
ATOM 764 O O . LYS A 1 97 ? 7.330 8.562 -10.793 1.00 96.94 97 LYS A O 1
ATOM 769 N N . VAL A 1 98 ? 7.608 6.337 -10.898 1.00 95.31 98 VAL A N 1
ATOM 770 C CA . VAL A 1 98 ? 9.035 6.359 -11.272 1.00 95.31 98 VAL A CA 1
ATOM 771 C C . VAL A 1 98 ? 9.247 5.719 -12.632 1.00 95.31 98 VAL A C 1
ATOM 773 O O . VAL A 1 98 ? 10.008 6.221 -13.447 1.00 95.31 98 VAL A O 1
ATOM 776 N N . ALA A 1 99 ? 8.579 4.596 -12.879 1.00 95.06 99 ALA A N 1
ATOM 777 C CA . ALA A 1 99 ? 8.684 3.883 -14.139 1.00 95.06 99 ALA A CA 1
ATOM 778 C C . ALA A 1 99 ? 7.386 3.137 -14.432 1.00 95.06 99 ALA A C 1
ATOM 780 O O . ALA A 1 99 ? 6.686 2.704 -13.512 1.00 95.06 99 ALA A O 1
ATOM 781 N N . PHE A 1 100 ? 7.104 2.951 -15.716 1.00 95.62 100 PHE A N 1
ATOM 782 C CA . PHE A 1 100 ? 6.010 2.132 -16.215 1.00 95.62 100 PHE A CA 1
ATOM 783 C C . PHE A 1 100 ? 6.577 1.002 -17.064 1.00 95.62 100 PHE A C 1
ATOM 785 O O . PHE A 1 100 ? 7.402 1.240 -17.944 1.00 95.62 100 PHE A O 1
ATOM 792 N N .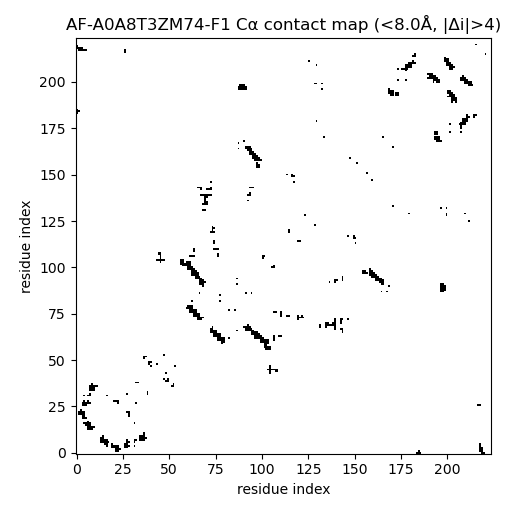 MET A 1 101 ? 6.158 -0.230 -16.795 1.00 95.44 101 MET A N 1
ATOM 793 C CA . MET A 1 101 ? 6.628 -1.388 -17.549 1.00 95.44 101 MET A CA 1
ATOM 794 C C . MET A 1 101 ? 5.647 -2.550 -17.477 1.00 95.44 101 MET A C 1
ATOM 796 O O . MET A 1 101 ? 4.866 -2.679 -16.532 1.00 95.44 101 MET A O 1
ATOM 800 N N . LYS A 1 102 ? 5.711 -3.419 -18.485 1.00 96.75 102 LYS A N 1
ATOM 801 C CA . LYS A 1 102 ? 5.057 -4.726 -18.449 1.00 96.75 102 LYS A CA 1
ATOM 802 C C . LYS A 1 102 ? 5.948 -5.757 -17.764 1.00 96.75 102 LYS A C 1
ATOM 804 O O . LYS A 1 102 ? 7.137 -5.522 -17.563 1.00 96.75 102 LYS A O 1
ATOM 809 N N . ASP A 1 103 ? 5.354 -6.903 -17.461 1.00 95.25 103 ASP A N 1
ATOM 810 C CA . ASP A 1 103 ? 5.989 -8.058 -16.837 1.00 95.25 103 ASP A CA 1
ATOM 811 C C . ASP A 1 103 ? 6.358 -7.864 -15.359 1.00 95.25 103 ASP A C 1
ATOM 813 O O . ASP A 1 103 ? 7.312 -7.179 -14.976 1.00 95.25 103 ASP A O 1
ATOM 817 N N . GLY A 1 104 ? 5.632 -8.580 -14.500 1.00 93.00 104 GLY A N 1
ATOM 818 C CA . GLY A 1 104 ? 5.838 -8.538 -13.059 1.00 93.00 104 GLY A CA 1
ATOM 819 C C . GLY A 1 104 ? 7.204 -9.059 -12.582 1.00 93.00 104 GLY A C 1
ATOM 820 O O . GLY A 1 104 ? 7.574 -8.781 -11.440 1.00 93.00 104 GLY A O 1
ATOM 821 N N . MET A 1 105 ? 7.964 -9.808 -13.392 1.00 93.00 105 MET A N 1
ATOM 822 C CA . MET A 1 105 ? 9.359 -10.157 -13.073 1.00 93.00 105 MET A CA 1
ATOM 823 C C . MET A 1 105 ? 10.304 -8.988 -13.337 1.00 93.00 105 MET A C 1
ATOM 825 O O . MET A 1 105 ? 11.181 -8.730 -12.514 1.00 93.00 105 MET A O 1
ATOM 829 N N . ILE A 1 106 ? 10.118 -8.281 -14.454 1.00 94.69 106 ILE A N 1
ATOM 830 C CA . ILE A 1 106 ? 10.954 -7.134 -14.829 1.00 94.69 106 ILE A CA 1
ATOM 831 C C . ILE A 1 106 ? 10.746 -6.002 -13.821 1.00 94.69 106 ILE A C 1
ATOM 833 O O . ILE A 1 106 ? 11.718 -5.498 -13.261 1.00 94.69 106 ILE A O 1
ATOM 837 N N . VAL A 1 107 ? 9.489 -5.693 -13.481 1.00 95.31 107 VAL A N 1
ATOM 838 C CA . VAL A 1 107 ? 9.184 -4.617 -12.524 1.00 95.31 107 VAL A CA 1
ATOM 839 C C . VAL A 1 107 ? 9.752 -4.866 -11.124 1.00 95.31 107 VAL A C 1
ATOM 841 O O . VAL A 1 107 ? 10.157 -3.924 -10.454 1.00 95.31 107 VAL A O 1
ATOM 844 N N . ARG A 1 108 ? 9.849 -6.127 -10.680 1.00 93.44 108 ARG A N 1
ATOM 845 C CA . ARG A 1 108 ? 10.462 -6.478 -9.384 1.00 93.44 108 ARG A CA 1
ATOM 846 C C . ARG A 1 108 ? 11.972 -6.259 -9.371 1.00 93.44 108 ARG A C 1
ATOM 848 O O . ARG A 1 108 ? 12.515 -5.873 -8.341 1.00 93.44 108 ARG A O 1
ATOM 855 N N . LYS A 1 109 ? 12.648 -6.495 -10.498 1.00 93.31 109 LYS A N 1
ATOM 856 C CA . LYS A 1 109 ? 14.078 -6.181 -10.634 1.00 93.31 109 LYS A CA 1
ATOM 857 C C . LYS A 1 109 ? 14.288 -4.668 -10.618 1.00 93.31 109 LYS A C 1
ATOM 859 O O . LYS A 1 109 ? 15.072 -4.182 -9.814 1.00 93.31 109 LYS A O 1
ATOM 864 N N . ALA A 1 110 ? 13.482 -3.927 -11.381 1.00 94.06 110 ALA A N 1
ATOM 865 C CA . ALA A 1 110 ? 13.506 -2.465 -11.358 1.00 94.06 110 ALA A CA 1
ATOM 866 C C . ALA A 1 110 ? 13.221 -1.892 -9.954 1.00 94.06 110 ALA A C 1
ATOM 868 O O . ALA A 1 110 ? 13.881 -0.952 -9.523 1.00 94.06 110 ALA A O 1
ATOM 869 N N . GLU A 1 111 ? 12.287 -2.482 -9.196 1.00 94.56 111 GLU A N 1
ATOM 870 C CA . GLU A 1 111 ? 12.039 -2.119 -7.794 1.00 94.56 111 GLU A CA 1
ATOM 871 C C . GLU A 1 111 ? 13.303 -2.266 -6.934 1.00 94.56 111 GLU A C 1
ATOM 873 O O . GLU A 1 111 ? 13.630 -1.364 -6.164 1.00 94.56 111 GLU A O 1
ATOM 878 N N . GLN A 1 112 ? 14.021 -3.387 -7.059 1.00 92.38 112 GLN A N 1
ATOM 879 C CA . GLN A 1 112 ? 15.269 -3.628 -6.327 1.00 92.38 112 GLN A CA 1
ATOM 880 C C . GLN A 1 112 ? 16.363 -2.634 -6.729 1.00 92.38 112 GLN A C 1
ATOM 882 O O . GLN A 1 112 ? 17.096 -2.155 -5.864 1.00 92.38 112 GLN A O 1
ATOM 887 N N . ASP A 1 113 ? 16.454 -2.283 -8.009 1.00 93.31 113 ASP A N 1
ATOM 888 C CA . ASP A 1 113 ? 17.419 -1.302 -8.513 1.00 93.31 113 ASP A CA 1
ATOM 889 C C . ASP A 1 113 ? 17.161 0.082 -7.914 1.00 93.31 113 ASP A C 1
ATOM 891 O O . ASP A 1 113 ? 18.059 0.671 -7.310 1.00 93.31 113 ASP A O 1
ATOM 895 N N . VAL A 1 114 ? 15.908 0.547 -7.955 1.00 93.81 114 VAL A N 1
ATOM 896 C CA . VAL A 1 114 ? 15.505 1.818 -7.332 1.00 93.81 114 VAL A CA 1
ATOM 897 C C . VAL A 1 114 ? 15.756 1.790 -5.820 1.00 93.81 114 VAL A C 1
ATOM 899 O O . VAL A 1 114 ? 16.249 2.772 -5.261 1.00 93.81 114 VAL A O 1
ATOM 902 N N . LYS A 1 115 ? 15.489 0.664 -5.139 1.00 92.69 115 LYS A N 1
ATOM 903 C CA . LYS A 1 115 ? 15.792 0.522 -3.703 1.00 92.69 115 LYS A CA 1
ATOM 904 C C . LYS A 1 115 ? 17.275 0.687 -3.398 1.00 92.69 115 LYS A C 1
ATOM 906 O O . LYS A 1 115 ? 17.605 1.379 -2.434 1.00 92.69 115 LYS A O 1
ATOM 911 N N . ARG A 1 116 ? 18.148 0.083 -4.216 1.00 91.94 116 ARG A N 1
ATOM 912 C CA . ARG A 1 116 ? 19.610 0.199 -4.088 1.00 91.94 116 ARG A CA 1
ATOM 913 C C . ARG A 1 116 ? 20.076 1.634 -4.301 1.00 91.94 116 ARG A C 1
ATOM 915 O O . ARG A 1 116 ? 20.844 2.134 -3.489 1.00 91.94 116 ARG A O 1
ATOM 922 N N . MET A 1 117 ? 19.566 2.310 -5.330 1.00 92.94 117 MET A N 1
ATOM 923 C CA . MET A 1 117 ? 19.916 3.706 -5.623 1.00 92.94 117 MET A CA 1
ATOM 924 C C . MET A 1 117 ? 19.522 4.667 -4.496 1.00 92.94 117 MET A C 1
ATOM 926 O O . MET A 1 117 ? 20.257 5.604 -4.199 1.00 92.94 117 MET A O 1
ATOM 930 N N . LEU A 1 118 ? 18.372 4.431 -3.856 1.00 90.81 118 LEU A N 1
ATOM 931 C CA . LEU A 1 118 ? 17.871 5.269 -2.762 1.00 90.81 118 LEU A CA 1
ATOM 932 C C . LEU A 1 118 ? 18.347 4.840 -1.368 1.00 90.81 118 LEU A C 1
ATOM 934 O O . LEU A 1 118 ? 18.023 5.514 -0.392 1.00 90.81 118 LEU A O 1
ATOM 938 N N . ASN A 1 119 ? 19.073 3.723 -1.255 1.00 87.44 119 ASN A N 1
ATOM 939 C CA . ASN A 1 119 ? 19.487 3.130 0.020 1.00 87.44 119 ASN A CA 1
ATOM 940 C 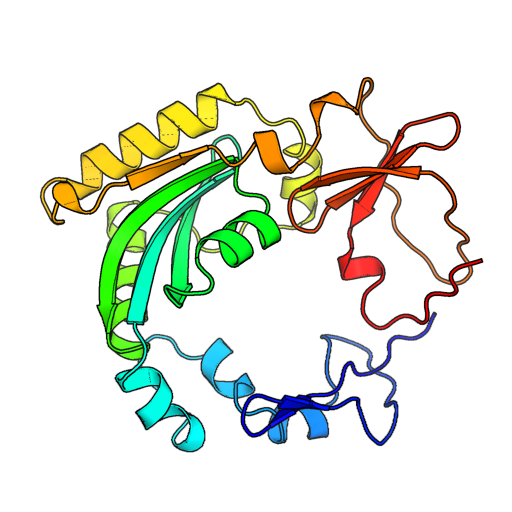C . ASN A 1 119 ? 18.325 2.989 1.032 1.00 87.44 119 ASN A C 1
ATOM 942 O O . ASN A 1 119 ? 18.451 3.320 2.213 1.00 87.44 119 ASN A O 1
ATOM 946 N N . CYS A 1 120 ? 17.154 2.549 0.559 1.00 79.56 120 CYS A N 1
ATOM 947 C CA . CYS A 1 120 ? 15.947 2.430 1.385 1.00 79.56 120 CYS A CA 1
ATOM 948 C C . CYS A 1 120 ? 15.721 0.992 1.883 1.00 79.56 120 CYS A C 1
ATOM 950 O O . CYS A 1 120 ? 16.079 0.021 1.218 1.00 79.56 120 CYS A O 1
ATOM 952 N N . THR A 1 121 ? 15.116 0.849 3.067 1.00 62.16 121 THR A N 1
ATOM 953 C CA . THR A 1 121 ? 14.826 -0.453 3.691 1.00 62.16 121 THR A CA 1
ATOM 954 C C . THR A 1 121 ? 13.375 -0.889 3.460 1.00 62.16 121 THR A C 1
ATOM 956 O O . THR A 1 121 ? 12.461 -0.077 3.328 1.00 62.16 121 THR A O 1
ATOM 959 N N . ASP A 1 122 ? 13.143 -2.204 3.410 1.00 58.44 122 ASP A N 1
ATOM 960 C CA . ASP A 1 122 ? 11.909 -2.793 2.866 1.00 58.44 122 ASP A CA 1
ATOM 961 C C . ASP A 1 122 ? 10.632 -2.602 3.703 1.00 58.44 122 ASP A C 1
ATOM 963 O O . ASP A 1 122 ? 9.522 -2.828 3.197 1.00 58.44 122 ASP A O 1
ATOM 967 N N . ARG A 1 123 ? 10.727 -2.260 4.999 1.00 57.12 123 ARG A N 1
ATOM 968 C CA . ARG A 1 123 ? 9.568 -2.440 5.887 1.00 57.12 123 ARG A CA 1
ATOM 969 C C . ARG A 1 123 ? 9.505 -1.497 7.084 1.00 57.12 123 ARG A C 1
ATOM 971 O O . ARG A 1 123 ? 10.250 -1.648 8.042 1.00 57.12 123 ARG A O 1
ATOM 978 N N . MET A 1 124 ? 8.481 -0.644 7.083 1.00 61.16 124 MET A N 1
ATOM 979 C CA . MET A 1 124 ? 7.956 -0.017 8.299 1.00 61.16 124 MET A CA 1
ATOM 980 C C . MET A 1 124 ? 7.040 -0.989 9.056 1.00 61.16 124 MET A C 1
ATOM 982 O O . MET A 1 124 ? 6.157 -1.625 8.461 1.00 61.16 124 MET A O 1
ATOM 986 N N . ARG A 1 125 ? 7.221 -1.098 10.373 1.00 60.25 125 ARG A N 1
ATOM 987 C CA . ARG A 1 125 ? 6.366 -1.890 11.272 1.00 60.25 125 ARG A CA 1
ATOM 988 C C . ARG A 1 125 ? 5.044 -1.160 11.550 1.00 60.25 125 ARG A C 1
ATOM 990 O O . ARG A 1 125 ? 4.954 0.061 11.491 1.00 60.25 125 ARG A O 1
ATOM 997 N N . GLY A 1 126 ? 3.995 -1.913 11.893 1.00 56.81 126 GLY A N 1
ATOM 998 C CA . GLY A 1 126 ? 2.668 -1.347 12.191 1.00 56.81 126 GLY A CA 1
ATOM 999 C C . GLY A 1 126 ? 2.645 -0.399 13.398 1.00 56.81 126 GLY A C 1
ATOM 1000 O O . GLY A 1 126 ? 1.878 0.557 13.398 1.00 56.81 126 GLY A O 1
ATOM 1001 N N . SER A 1 127 ? 3.517 -0.613 14.390 1.00 57.88 127 SER A N 1
ATOM 1002 C CA . SER A 1 127 ? 3.687 0.297 15.531 1.00 57.88 127 SER A CA 1
ATOM 1003 C C . SER A 1 127 ? 4.216 1.669 15.103 1.00 57.88 127 SER A C 1
ATOM 1005 O O . SER A 1 127 ? 3.668 2.683 15.518 1.00 57.88 127 SER A O 1
ATOM 1007 N N . GLU A 1 128 ? 5.192 1.706 14.187 1.00 64.75 128 GLU A N 1
ATOM 1008 C CA . GLU A 1 128 ? 5.746 2.953 13.637 1.00 64.75 128 GLU A CA 1
ATOM 1009 C C . GLU A 1 128 ? 4.692 3.739 12.848 1.00 64.75 128 GLU A C 1
ATOM 1011 O O . GLU A 1 128 ? 4.700 4.967 12.851 1.00 64.75 128 GLU A O 1
ATOM 1016 N N . LYS A 1 129 ? 3.743 3.047 12.201 1.00 63.88 129 LYS A N 1
ATOM 1017 C CA . LYS A 1 129 ? 2.635 3.700 11.489 1.00 63.88 129 LYS A CA 1
ATOM 1018 C C . LYS A 1 129 ? 1.672 4.431 12.422 1.00 63.88 129 LYS A C 1
ATOM 1020 O O . LYS A 1 129 ? 1.176 5.486 12.045 1.00 63.88 129 LYS A O 1
ATOM 1025 N N . ASN A 1 130 ? 1.398 3.893 13.612 1.00 63.97 130 ASN A N 1
ATOM 1026 C CA . ASN A 1 130 ? 0.505 4.549 14.570 1.00 63.97 130 ASN A CA 1
ATOM 1027 C C . ASN A 1 130 ? 1.151 5.811 15.162 1.00 63.97 130 ASN A C 1
ATOM 1029 O O . ASN A 1 130 ? 0.493 6.844 15.265 1.00 63.97 130 ASN A O 1
ATOM 1033 N N . ASP A 1 131 ? 2.449 5.761 15.472 1.00 66.88 131 ASP A N 1
ATOM 1034 C CA . ASP A 1 131 ? 3.185 6.939 15.949 1.00 66.88 131 ASP A CA 1
ATOM 1035 C C . ASP A 1 131 ? 3.295 8.026 14.869 1.00 66.88 131 ASP A C 1
ATOM 1037 O O . ASP A 1 131 ? 3.283 9.217 15.175 1.00 66.88 131 ASP A O 1
ATOM 1041 N N . ARG A 1 132 ? 3.315 7.618 13.594 1.00 71.44 132 ARG A N 1
ATOM 1042 C CA . ARG A 1 132 ? 3.382 8.502 12.420 1.00 71.44 132 ARG A CA 1
ATOM 1043 C C . ARG A 1 132 ? 2.022 8.816 11.796 1.00 71.44 132 ARG A C 1
ATOM 1045 O O . ARG A 1 132 ? 1.974 9.395 10.710 1.00 71.44 132 ARG A O 1
ATOM 1052 N N . LEU A 1 133 ? 0.914 8.478 12.462 1.00 68.81 133 LEU A N 1
ATOM 1053 C CA . LEU A 1 133 ? -0.434 8.752 11.951 1.00 68.81 133 LEU A CA 1
ATOM 1054 C C . LEU A 1 133 ? -0.618 10.250 11.645 1.00 68.81 133 LEU A C 1
ATOM 1056 O O . LEU A 1 133 ? -1.210 10.594 10.627 1.00 68.81 133 LEU A O 1
ATOM 1060 N N . PHE A 1 134 ? -0.005 11.108 12.470 1.00 68.69 134 PHE A N 1
ATOM 1061 C CA . PHE A 1 134 ? 0.070 12.567 12.318 1.00 68.69 134 PHE A CA 1
ATOM 1062 C C . PHE A 1 134 ? 1.501 13.054 12.039 1.00 68.69 134 PHE A C 1
ATOM 1064 O O . PHE A 1 134 ? 1.914 14.084 12.568 1.00 68.69 134 PHE A O 1
ATOM 1071 N N . GLY A 1 135 ? 2.286 12.283 11.281 1.00 69.88 135 GLY A N 1
ATOM 1072 C CA . GLY A 1 135 ? 3.653 12.658 10.909 1.00 69.88 135 GLY A CA 1
ATOM 1073 C C . GLY A 1 135 ? 3.745 14.047 10.267 1.00 69.88 135 GLY A C 1
ATOM 1074 O O . GLY A 1 135 ? 2.751 14.587 9.779 1.00 69.88 135 GLY A O 1
ATOM 1075 N N . ASN A 1 136 ? 4.943 14.630 10.275 1.00 74.19 136 ASN A N 1
ATOM 1076 C CA . ASN A 1 136 ? 5.193 15.958 9.735 1.00 74.19 136 ASN A CA 1
ATOM 1077 C C . ASN A 1 136 ? 4.973 15.958 8.208 1.00 74.19 136 ASN A C 1
ATOM 1079 O O . ASN A 1 136 ? 5.776 15.376 7.470 1.00 74.19 136 ASN A O 1
ATOM 1083 N N . PRO A 1 137 ? 3.953 16.670 7.695 1.00 69.69 137 PRO A N 1
ATOM 1084 C CA . PRO A 1 137 ? 3.639 16.660 6.270 1.00 69.69 137 PRO A CA 1
ATOM 1085 C C . PRO A 1 137 ? 4.776 17.220 5.393 1.00 69.69 137 PRO A C 1
ATOM 1087 O O . PRO A 1 137 ? 4.910 16.820 4.236 1.00 69.69 137 PRO A O 1
ATOM 1090 N N . ASN A 1 138 ? 5.619 18.104 5.939 1.00 83.25 138 ASN A N 1
ATOM 1091 C CA . ASN A 1 138 ? 6.763 18.683 5.227 1.00 83.25 138 ASN A CA 1
ATOM 1092 C C . ASN A 1 138 ? 7.924 17.691 5.079 1.00 83.25 138 ASN A C 1
ATOM 1094 O O . ASN A 1 138 ? 8.690 17.785 4.119 1.00 83.25 138 ASN A O 1
ATOM 1098 N N . ALA A 1 139 ? 8.044 16.717 5.988 1.00 87.44 139 ALA A N 1
ATOM 1099 C CA . ALA A 1 139 ? 9.067 15.680 5.882 1.00 87.44 139 ALA A CA 1
ATOM 1100 C C . ALA A 1 139 ? 8.836 14.824 4.629 1.00 87.44 139 ALA A C 1
ATOM 1102 O O . ALA A 1 139 ? 9.772 14.571 3.874 1.00 87.44 139 ALA A O 1
ATOM 1103 N N . SER A 1 140 ? 7.580 14.472 4.348 1.00 89.25 140 SER A N 1
ATOM 1104 C CA . SER A 1 140 ? 7.211 13.694 3.162 1.00 89.25 140 SER A CA 1
ATOM 1105 C C . SER A 1 140 ? 7.504 14.428 1.854 1.00 89.25 140 SER A C 1
ATOM 1107 O O . SER A 1 140 ? 8.012 13.809 0.920 1.00 89.25 140 SER A O 1
ATOM 1109 N N . VAL A 1 141 ? 7.246 15.742 1.798 1.00 92.00 141 VAL A N 1
ATOM 1110 C CA . VAL A 1 141 ? 7.586 16.588 0.637 1.00 92.00 141 VAL A CA 1
ATOM 1111 C C . VAL A 1 141 ? 9.099 16.619 0.418 1.00 92.00 141 VAL A C 1
ATOM 1113 O O . VAL A 1 141 ? 9.573 16.393 -0.691 1.00 92.00 141 VAL A O 1
ATOM 1116 N N . LEU A 1 142 ? 9.879 16.850 1.477 1.00 92.44 142 LEU A N 1
ATOM 1117 C CA . LEU A 1 142 ? 11.336 16.894 1.368 1.00 92.44 142 LEU A CA 1
ATOM 1118 C C . LEU A 1 142 ? 11.908 15.563 0.868 1.00 92.44 142 LEU A C 1
ATOM 1120 O O . LEU A 1 142 ? 12.781 15.543 0.001 1.00 92.44 142 LEU A O 1
ATOM 1124 N N . GLN A 1 143 ? 11.425 14.453 1.421 1.00 91.94 143 GLN A N 1
ATOM 1125 C CA . GLN A 1 143 ? 11.944 13.127 1.110 1.00 91.94 143 GLN A CA 1
ATOM 1126 C C . GLN A 1 143 ? 11.593 12.670 -0.307 1.00 91.94 143 GLN A C 1
ATOM 1128 O O . GLN A 1 143 ? 12.448 12.092 -0.985 1.00 91.94 143 GLN A O 1
ATOM 1133 N N . ILE A 1 144 ? 10.376 12.957 -0.785 1.00 92.81 144 ILE A N 1
ATOM 1134 C CA . ILE A 1 144 ? 10.000 12.602 -2.157 1.00 92.81 144 ILE A CA 1
ATOM 1135 C C . ILE A 1 144 ? 10.808 13.415 -3.169 1.00 92.81 144 ILE A C 1
ATOM 1137 O O . ILE A 1 144 ? 11.383 12.831 -4.084 1.00 92.81 144 ILE A O 1
ATOM 1141 N N . SER A 1 145 ? 10.968 14.725 -2.947 1.00 93.44 145 SER A N 1
ATOM 1142 C CA . SER A 1 145 ? 11.761 15.590 -3.827 1.00 93.44 145 SER A CA 1
ATOM 1143 C C . SER A 1 145 ? 13.231 15.169 -3.878 1.00 93.44 145 SER A C 1
ATOM 1145 O O . SER A 1 145 ? 13.799 15.071 -4.963 1.00 93.44 145 SER A O 1
ATOM 1147 N N . LYS A 1 146 ? 13.842 14.850 -2.726 1.00 93.62 146 LYS A N 1
ATOM 1148 C CA . LYS A 1 146 ? 15.216 14.317 -2.668 1.00 93.62 146 LYS A CA 1
ATOM 1149 C C . LYS A 1 146 ? 15.355 13.005 -3.437 1.00 93.62 146 LYS A C 1
ATOM 1151 O O . LYS A 1 146 ? 16.306 12.842 -4.193 1.00 93.62 146 LYS A O 1
ATOM 1156 N N . SER A 1 147 ? 14.406 12.090 -3.258 1.00 94.12 147 SER A N 1
ATOM 1157 C CA . SER A 1 147 ? 14.442 10.782 -3.916 1.00 94.12 147 SER A CA 1
ATOM 1158 C C . SER A 1 147 ? 14.307 10.915 -5.432 1.00 94.12 147 SER A C 1
ATOM 1160 O O . SER A 1 147 ? 15.089 10.326 -6.170 1.00 94.12 147 SER A O 1
ATOM 1162 N N . LEU A 1 148 ? 13.374 11.742 -5.912 1.00 94.75 148 LEU A N 1
ATOM 1163 C CA . LEU A 1 148 ? 13.220 12.004 -7.345 1.00 94.75 148 LEU A CA 1
ATOM 1164 C C . LEU A 1 148 ? 14.459 12.688 -7.937 1.00 94.75 148 LEU A C 1
ATOM 1166 O O . LEU A 1 148 ? 14.870 12.341 -9.039 1.00 94.75 148 LEU A O 1
ATOM 1170 N N . ALA A 1 149 ? 15.106 13.593 -7.194 1.00 93.94 149 ALA A N 1
ATOM 1171 C CA . ALA A 1 149 ? 16.343 14.236 -7.634 1.00 93.94 149 ALA A CA 1
ATOM 1172 C C . ALA A 1 149 ? 17.514 13.253 -7.817 1.00 93.94 149 ALA A C 1
ATOM 1174 O O . ALA A 1 149 ? 18.343 13.485 -8.689 1.00 93.94 149 ALA A O 1
ATOM 1175 N N . ILE A 1 150 ? 17.571 12.170 -7.033 1.00 94.06 150 ILE A N 1
ATOM 1176 C CA . ILE A 1 150 ? 18.560 11.088 -7.198 1.00 94.06 150 ILE A CA 1
ATOM 1177 C C . ILE A 1 150 ? 18.225 10.225 -8.423 1.00 94.06 150 ILE A C 1
ATOM 1179 O O . ILE A 1 150 ? 19.115 9.790 -9.148 1.00 94.06 150 ILE A O 1
ATOM 1183 N N . LEU A 1 151 ? 16.937 9.965 -8.664 1.00 94.19 151 LEU A N 1
ATOM 1184 C CA . LEU A 1 151 ? 16.495 9.076 -9.743 1.00 94.19 151 LEU A CA 1
ATOM 1185 C C . LEU A 1 151 ? 16.482 9.737 -11.124 1.00 94.19 151 LEU A C 1
ATOM 1187 O O . LEU A 1 151 ? 16.558 9.025 -12.122 1.00 94.19 151 LEU A O 1
ATOM 1191 N N . LYS A 1 152 ? 16.403 11.070 -11.195 1.00 92.31 152 LYS A N 1
ATOM 1192 C CA . LYS A 1 152 ? 16.217 11.824 -12.446 1.00 92.31 152 LYS A CA 1
ATOM 1193 C C . LYS A 1 152 ? 17.257 11.515 -13.536 1.00 92.31 152 LYS A C 1
ATOM 1195 O O . LYS A 1 152 ? 16.940 11.627 -14.709 1.00 92.31 152 LYS A O 1
ATOM 1200 N N . ASP A 1 153 ? 18.476 11.127 -13.154 1.00 88.75 153 ASP A N 1
ATOM 1201 C CA . ASP A 1 153 ? 19.570 10.874 -14.104 1.00 88.75 153 ASP A CA 1
ATOM 1202 C C . ASP A 1 153 ? 19.500 9.465 -14.726 1.00 88.75 153 ASP A C 1
ATOM 1204 O O . ASP A 1 153 ? 20.199 9.176 -15.692 1.00 88.75 153 ASP A O 1
ATOM 1208 N N . ASN A 1 154 ? 18.664 8.575 -14.179 1.00 90.00 154 ASN A N 1
ATOM 1209 C CA . ASN A 1 154 ? 18.561 7.168 -14.593 1.00 90.00 154 ASN A CA 1
ATOM 1210 C C . ASN A 1 154 ? 17.161 6.786 -15.098 1.00 90.00 154 ASN A C 1
ATOM 1212 O O . ASN A 1 154 ? 16.966 5.672 -15.583 1.00 90.00 154 ASN A O 1
ATOM 1216 N N . PHE A 1 155 ? 16.180 7.676 -14.951 1.00 90.69 155 PHE A N 1
ATOM 1217 C CA . PHE A 1 155 ? 14.781 7.419 -15.277 1.00 90.69 155 PHE A CA 1
ATOM 1218 C C . PHE A 1 155 ? 14.194 8.566 -16.089 1.00 90.69 155 PHE A C 1
ATOM 1220 O O . PHE A 1 155 ? 14.603 9.717 -15.957 1.00 90.69 155 PHE A O 1
ATOM 1227 N N . ASP A 1 156 ? 13.197 8.242 -16.908 1.00 86.88 156 ASP A N 1
ATOM 1228 C CA . ASP A 1 156 ? 12.446 9.237 -17.660 1.00 86.88 156 ASP A CA 1
ATOM 1229 C C . ASP A 1 156 ? 11.605 10.103 -16.710 1.00 86.88 156 ASP A C 1
ATOM 1231 O O . ASP A 1 156 ? 10.593 9.673 -16.153 1.00 86.88 156 ASP A O 1
ATOM 1235 N N . ILE A 1 157 ? 12.041 11.351 -16.543 1.00 84.62 157 ILE A N 1
ATOM 1236 C CA . ILE A 1 157 ? 11.416 12.343 -15.664 1.00 84.62 157 ILE A CA 1
ATOM 1237 C C . ILE A 1 157 ? 9.982 12.657 -16.110 1.00 84.62 157 ILE A C 1
ATOM 1239 O O . ILE A 1 157 ? 9.166 13.044 -15.275 1.00 84.62 157 ILE A O 1
ATOM 1243 N N . SER A 1 158 ? 9.631 12.462 -17.388 1.00 82.94 158 SER A N 1
ATOM 1244 C CA . SER A 1 158 ? 8.259 12.692 -17.866 1.00 82.94 158 SER A CA 1
ATOM 1245 C C . SER A 1 158 ? 7.234 11.766 -17.196 1.00 82.94 158 SER A C 1
ATOM 1247 O O . SER A 1 158 ? 6.052 12.099 -17.119 1.00 82.94 158 SER A O 1
ATOM 1249 N N . VAL A 1 159 ? 7.693 10.638 -16.641 1.00 81.62 159 VAL A N 1
ATOM 1250 C CA . VAL A 1 159 ? 6.871 9.679 -15.890 1.00 81.62 159 VAL A CA 1
ATOM 1251 C C . VAL A 1 159 ? 6.666 10.115 -14.434 1.00 81.62 159 VAL A C 1
ATOM 1253 O O . VAL A 1 159 ? 5.803 9.568 -13.742 1.00 81.62 159 VAL A O 1
ATOM 1256 N N . PHE A 1 160 ? 7.437 11.089 -13.938 1.00 90.44 160 PHE A N 1
ATOM 1257 C CA . PHE A 1 160 ? 7.369 11.529 -12.547 1.00 90.44 160 PHE A CA 1
ATOM 1258 C C . PHE A 1 160 ? 6.111 12.361 -12.302 1.00 90.44 160 PHE A C 1
ATOM 1260 O O . PHE A 1 160 ? 6.095 13.583 -12.406 1.00 90.44 160 PHE A O 1
ATOM 1267 N N . GLU A 1 161 ? 5.047 11.669 -11.916 1.00 90.50 161 GLU A N 1
ATOM 1268 C CA . GLU A 1 161 ? 3.783 12.268 -11.508 1.00 90.50 161 GLU A CA 1
ATOM 1269 C C . GLU A 1 161 ? 3.620 12.122 -9.993 1.00 90.50 161 GLU A C 1
ATOM 1271 O O . GLU A 1 161 ? 3.624 11.000 -9.476 1.00 90.50 161 GLU A O 1
ATOM 1276 N N . VAL A 1 162 ? 3.509 13.251 -9.282 1.00 94.25 162 VAL A N 1
ATOM 1277 C CA . VAL A 1 162 ? 3.419 13.302 -7.814 1.00 94.25 162 VAL A CA 1
ATOM 1278 C C . VAL A 1 162 ? 1.969 13.451 -7.362 1.00 94.25 162 VAL A C 1
ATOM 1280 O O . VAL A 1 162 ? 1.233 14.309 -7.842 1.00 94.25 162 VAL A O 1
ATOM 1283 N N . TYR A 1 163 ? 1.586 12.658 -6.366 1.00 95.25 163 TYR A N 1
ATOM 1284 C CA . TYR A 1 163 ? 0.247 12.615 -5.795 1.00 95.25 163 TYR A CA 1
ATOM 1285 C C . TYR A 1 163 ? 0.263 12.953 -4.313 1.00 95.25 163 TYR A C 1
ATOM 1287 O O . TYR A 1 163 ? 1.055 12.394 -3.554 1.00 95.25 163 TYR A O 1
ATOM 1295 N N . ASP A 1 164 ? -0.674 13.803 -3.896 1.00 94.75 164 ASP A N 1
ATOM 1296 C CA . ASP A 1 164 ? -0.984 14.045 -2.490 1.00 94.75 164 ASP A CA 1
ATOM 1297 C C . ASP A 1 164 ? -2.213 13.240 -2.065 1.00 94.75 164 ASP A C 1
ATOM 1299 O O . ASP A 1 164 ? -3.329 13.454 -2.554 1.00 94.75 164 ASP A O 1
ATOM 1303 N N . LEU A 1 165 ? -1.990 12.296 -1.152 1.00 94.56 165 LEU A N 1
ATOM 1304 C CA . LEU A 1 165 ? -3.001 11.346 -0.706 1.00 94.56 165 LEU A CA 1
ATOM 1305 C C . LEU A 1 165 ? -3.595 11.707 0.657 1.00 94.56 165 LEU A C 1
ATOM 1307 O O . LEU A 1 165 ? -4.586 11.107 1.076 1.00 94.56 165 LEU A O 1
ATOM 1311 N N . ARG A 1 166 ? -3.034 12.704 1.351 1.00 91.56 166 ARG A N 1
ATOM 1312 C CA . ARG A 1 166 ? -3.397 13.038 2.740 1.00 91.56 166 ARG A CA 1
ATOM 1313 C C . ARG A 1 166 ? -4.881 13.376 2.888 1.00 91.56 166 ARG A C 1
ATOM 1315 O O . ARG A 1 166 ? -5.502 13.004 3.881 1.00 91.56 166 ARG A O 1
ATOM 1322 N N . LYS A 1 167 ? -5.464 13.996 1.856 1.00 92.00 167 LYS A N 1
ATOM 1323 C CA . LYS A 1 167 ? -6.892 14.344 1.778 1.00 92.00 167 LYS A CA 1
ATOM 1324 C C . LYS A 1 167 ? -7.845 13.144 1.846 1.00 92.00 167 LYS A C 1
ATOM 1326 O O . LYS A 1 167 ? -9.007 13.315 2.189 1.00 92.00 167 LYS A O 1
ATOM 1331 N N . PHE A 1 168 ? -7.386 11.934 1.522 1.00 94.12 168 PHE A N 1
ATOM 1332 C CA . PHE A 1 168 ? -8.245 10.745 1.524 1.00 94.12 168 PHE A CA 1
ATOM 1333 C C . PHE A 1 168 ? -8.417 10.131 2.919 1.00 94.12 168 PHE A C 1
ATOM 1335 O O . PHE A 1 168 ? -9.284 9.280 3.103 1.00 94.12 168 PHE A O 1
ATOM 1342 N N . TYR A 1 169 ? -7.621 10.557 3.905 1.00 93.44 169 TYR A N 1
ATOM 1343 C CA . TYR A 1 169 ? -7.575 9.916 5.223 1.00 93.44 169 TYR A CA 1
ATOM 1344 C C . TYR A 1 169 ? -8.488 10.542 6.275 1.00 93.44 169 TYR A C 1
ATOM 1346 O O . TYR A 1 169 ? -8.679 9.946 7.338 1.00 93.44 169 TYR A O 1
ATOM 1354 N N . ARG A 1 170 ? -9.064 11.717 5.987 1.00 94.38 170 ARG A N 1
ATOM 1355 C CA . ARG A 1 170 ? -9.963 12.461 6.886 1.00 94.38 170 ARG A CA 1
ATOM 1356 C C . ARG A 1 170 ? -9.353 12.760 8.264 1.00 94.38 170 ARG A C 1
ATOM 1358 O O . ARG A 1 170 ? -10.059 12.835 9.271 1.00 94.38 170 ARG A O 1
ATOM 1365 N N . LEU A 1 171 ? -8.026 12.893 8.345 1.00 90.88 171 LEU A N 1
ATOM 1366 C CA . LEU A 1 171 ? -7.322 13.117 9.615 1.00 90.88 171 LEU A CA 1
ATOM 1367 C C . LEU A 1 171 ? -7.682 14.465 10.254 1.00 90.88 171 LEU A C 1
ATOM 1369 O O . LEU A 1 171 ? -7.588 14.606 11.471 1.00 90.88 171 LEU A O 1
ATOM 1373 N N . GLU A 1 172 ? -8.163 15.426 9.466 1.00 91.25 172 GLU A N 1
ATOM 1374 C CA . GLU A 1 172 ? -8.705 16.703 9.924 1.00 91.25 172 GLU A CA 1
ATOM 1375 C C . GLU A 1 172 ? -9.901 16.552 10.880 1.00 91.25 172 GLU A C 1
ATOM 1377 O O . GLU A 1 172 ? -10.156 17.454 11.685 1.00 91.25 172 GLU A O 1
ATOM 1382 N N . ASN A 1 173 ? -10.596 15.409 10.861 1.00 93.31 173 ASN A N 1
ATOM 1383 C CA . ASN A 1 173 ? -11.676 15.099 11.801 1.00 93.31 173 ASN A CA 1
ATOM 1384 C C . ASN A 1 173 ? -11.161 14.773 13.210 1.00 93.31 173 ASN A C 1
ATOM 1386 O O . ASN A 1 173 ? -11.922 14.818 14.177 1.00 93.31 173 ASN A O 1
ATOM 1390 N N . VAL A 1 174 ? -9.872 14.460 13.355 1.00 92.38 174 VAL A N 1
ATOM 1391 C CA . VAL A 1 174 ? -9.280 14.011 14.615 1.00 92.38 174 VAL A CA 1
ATOM 1392 C C . VAL A 1 174 ? -8.638 15.187 15.343 1.00 92.38 174 VAL A C 1
ATOM 1394 O O . VAL A 1 174 ? -7.527 15.610 15.043 1.00 92.38 174 VAL A O 1
ATOM 1397 N N . LYS A 1 175 ? -9.350 15.734 16.333 1.00 90.94 175 LYS A N 1
ATOM 1398 C CA . LYS A 1 175 ? -8.930 16.961 17.043 1.00 90.94 175 LYS A CA 1
ATOM 1399 C C . LYS A 1 175 ? -7.973 16.731 18.217 1.00 90.94 175 LYS A C 1
ATOM 1401 O O . LYS A 1 175 ? -7.433 17.689 18.761 1.00 90.94 175 LYS A O 1
ATOM 1406 N N . LYS A 1 176 ? -7.798 15.483 18.659 1.00 89.69 176 LYS A N 1
ATOM 1407 C CA . LYS A 1 176 ? -6.896 15.100 19.758 1.00 89.69 176 LYS A CA 1
ATOM 1408 C C . LYS A 1 176 ? -6.199 13.790 19.408 1.00 89.69 176 LYS A C 1
ATOM 1410 O O . LYS A 1 176 ? -6.789 12.956 18.727 1.00 89.69 176 LYS A O 1
ATOM 1415 N N . LYS A 1 177 ? -4.974 13.593 19.910 1.00 88.44 177 LYS A N 1
ATOM 1416 C CA . LYS A 1 177 ? -4.210 12.355 19.698 1.00 88.44 177 LYS A CA 1
ATOM 1417 C C . LYS A 1 177 ? -5.038 11.135 20.149 1.00 88.44 177 LYS A C 1
ATOM 1419 O O . LYS A 1 177 ? -5.410 11.082 21.324 1.00 88.44 177 LYS A O 1
ATOM 1424 N N . PRO A 1 178 ? -5.323 10.164 19.262 1.00 91.75 178 PRO A N 1
ATOM 1425 C CA . PRO A 1 178 ? -6.047 8.957 19.629 1.00 91.75 178 PRO A CA 1
ATOM 1426 C C . PRO A 1 178 ? -5.264 8.088 20.613 1.00 91.75 178 PRO A C 1
ATOM 1428 O O . PRO A 1 178 ? -4.034 8.011 20.557 1.00 91.75 178 PRO A O 1
ATOM 1431 N N . ARG A 1 179 ? -5.983 7.384 21.490 1.00 91.00 179 ARG A N 1
ATOM 1432 C CA . ARG A 1 179 ? -5.417 6.307 22.313 1.00 91.00 179 ARG A CA 1
ATOM 1433 C C . ARG A 1 179 ? -5.412 5.008 21.516 1.00 91.00 179 ARG A C 1
ATOM 1435 O O . ARG A 1 179 ? -6.459 4.587 21.033 1.00 91.00 179 ARG A O 1
ATOM 1442 N N . LEU A 1 180 ? -4.252 4.363 21.414 1.00 89.19 180 LEU A N 1
ATOM 1443 C CA . LEU A 1 180 ? -4.140 3.063 20.757 1.00 89.19 180 LEU A CA 1
ATOM 1444 C C . LEU A 1 180 ? -4.870 1.990 21.572 1.00 89.19 180 LEU A C 1
ATOM 1446 O O . LEU A 1 180 ? -4.534 1.745 22.731 1.00 89.19 180 LEU A O 1
ATOM 1450 N N . ILE A 1 181 ? -5.819 1.315 20.936 1.00 88.06 181 ILE A N 1
ATOM 1451 C CA . ILE A 1 181 ? -6.468 0.109 21.436 1.00 88.06 181 ILE A CA 1
ATOM 1452 C C . ILE A 1 181 ? -5.778 -1.100 20.807 1.00 88.06 181 ILE A C 1
ATOM 1454 O O . ILE A 1 181 ? -5.680 -1.215 19.586 1.00 88.06 181 ILE A O 1
ATOM 1458 N N . LYS A 1 182 ? -5.337 -2.039 21.650 1.00 85.25 182 LYS A N 1
ATOM 1459 C CA . LYS A 1 182 ? -4.998 -3.397 21.210 1.00 85.25 182 LYS A CA 1
ATOM 1460 C C . LYS A 1 182 ? -6.256 -4.247 21.297 1.00 85.25 182 LYS A C 1
ATOM 1462 O O . LYS A 1 182 ? -6.715 -4.517 22.406 1.00 85.25 182 LYS A O 1
ATOM 1467 N N . VAL A 1 183 ? -6.793 -4.652 20.151 1.00 82.94 183 VAL A N 1
ATOM 1468 C CA . VAL A 1 183 ? -8.007 -5.477 20.091 1.00 82.94 183 VAL A CA 1
ATOM 1469 C C . VAL A 1 183 ? -7.730 -6.835 20.741 1.00 82.94 183 VAL A C 1
ATOM 1471 O O . VAL A 1 183 ? -6.721 -7.484 20.455 1.00 82.94 183 VAL A O 1
ATOM 1474 N N . ARG A 1 184 ? -8.617 -7.258 21.645 1.00 81.50 184 ARG A N 1
ATOM 1475 C CA . ARG A 1 184 ? -8.540 -8.539 22.364 1.00 81.50 184 ARG A CA 1
ATOM 1476 C C . ARG A 1 184 ? -9.810 -9.346 22.153 1.00 81.50 184 ARG A C 1
ATOM 1478 O O . ARG A 1 184 ? -10.776 -8.865 21.571 1.00 81.50 184 ARG A O 1
ATOM 1485 N N . ASP A 1 185 ? -9.773 -10.606 22.564 1.00 75.69 185 ASP A N 1
ATOM 1486 C CA . ASP A 1 185 ? -10.972 -11.432 22.544 1.00 75.69 185 ASP A CA 1
ATOM 1487 C C . ASP A 1 185 ? -12.045 -10.915 23.515 1.00 75.69 185 ASP A C 1
ATOM 1489 O O . ASP A 1 185 ? -11.698 -10.354 24.554 1.00 75.69 185 ASP A O 1
ATOM 1493 N N . GLY A 1 186 ? -13.320 -11.062 23.147 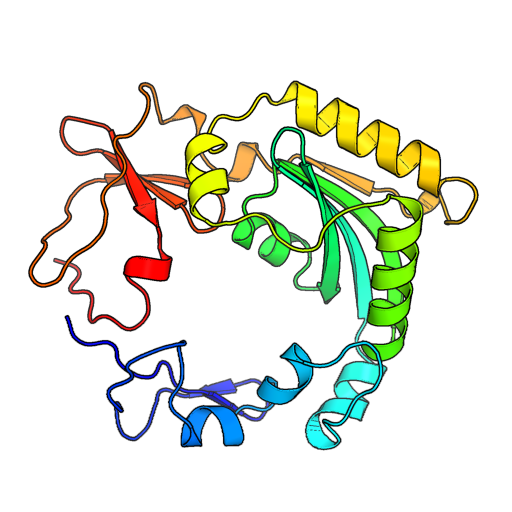1.00 77.12 186 GLY A N 1
ATOM 1494 C CA . GLY A 1 186 ? -14.472 -10.570 23.912 1.00 77.12 186 GLY A CA 1
ATOM 1495 C C . GLY A 1 186 ? -14.587 -9.044 24.024 1.00 77.12 186 GLY A C 1
ATOM 1496 O O . GLY A 1 186 ? -15.396 -8.549 24.804 1.00 77.12 186 GLY A O 1
ATOM 1497 N N . MET A 1 187 ? -13.769 -8.278 23.292 1.00 82.69 187 MET A N 1
ATOM 1498 C CA . MET A 1 187 ? -13.797 -6.818 23.345 1.00 82.69 187 MET A CA 1
ATOM 1499 C C . MET A 1 187 ? -14.848 -6.251 22.387 1.00 82.69 187 MET A C 1
ATOM 1501 O O . MET A 1 187 ? -14.714 -6.392 21.175 1.00 82.69 187 MET A O 1
ATOM 1505 N N . ASN A 1 188 ? -15.821 -5.520 22.932 1.00 82.75 188 ASN A N 1
ATOM 1506 C CA . ASN A 1 188 ? -16.768 -4.735 22.145 1.00 82.75 188 ASN A CA 1
ATOM 1507 C C . ASN A 1 188 ? -16.192 -3.344 21.865 1.00 82.75 188 ASN A C 1
ATOM 1509 O O . ASN A 1 188 ? -15.759 -2.643 22.782 1.00 82.75 188 ASN A O 1
ATOM 1513 N N . ILE A 1 189 ? -16.188 -2.945 20.595 1.00 83.62 189 ILE A N 1
ATOM 1514 C CA . ILE A 1 189 ? -15.739 -1.624 20.155 1.00 83.62 189 ILE A CA 1
ATOM 1515 C C . ILE A 1 189 ? -16.902 -0.971 19.419 1.00 83.62 189 ILE A C 1
ATOM 1517 O O . ILE A 1 189 ? -17.366 -1.490 18.411 1.00 83.62 189 ILE A O 1
ATOM 1521 N N . SER A 1 190 ? -17.359 0.172 19.922 1.00 86.38 190 SER A N 1
ATOM 1522 C CA . SER A 1 190 ? -18.430 0.959 19.316 1.00 86.38 190 SER A CA 1
ATOM 1523 C C . SER A 1 190 ? -18.024 2.425 19.197 1.00 86.38 190 SER A C 1
ATOM 1525 O O . SER A 1 190 ? -17.226 2.942 19.988 1.00 86.38 190 SER A O 1
ATOM 1527 N N . GLY A 1 191 ? -18.575 3.093 18.189 1.00 89.69 191 GLY A N 1
ATOM 1528 C CA . GLY A 1 191 ? -18.339 4.503 17.905 1.00 89.69 191 GLY A CA 1
ATOM 1529 C C . GLY A 1 191 ? -18.362 4.792 16.409 1.00 89.69 191 GLY A C 1
ATOM 1530 O O . GLY A 1 191 ? -18.537 3.900 15.583 1.00 89.69 191 GLY A O 1
ATOM 1531 N N . GLU A 1 192 ? -18.155 6.056 16.064 1.00 93.56 192 GLU A N 1
ATOM 1532 C CA . GLU A 1 192 ? -18.117 6.516 14.677 1.00 93.56 192 GLU A CA 1
ATOM 1533 C C . GLU A 1 192 ? -16.695 6.401 14.114 1.00 93.56 192 GLU A C 1
ATOM 1535 O O . GLU A 1 192 ? -15.742 6.880 14.736 1.00 93.56 192 GLU A O 1
ATOM 1540 N N . VAL A 1 193 ? -16.531 5.806 12.927 1.00 94.50 193 VAL A N 1
ATOM 1541 C CA . VAL A 1 193 ? -15.253 5.842 12.198 1.00 94.50 193 VAL A CA 1
ATOM 1542 C C . VAL A 1 193 ? -15.065 7.234 11.598 1.00 94.50 193 VAL A C 1
ATOM 1544 O O . VAL A 1 193 ? -15.703 7.591 10.611 1.00 94.50 193 VAL A O 1
ATOM 1547 N N . VAL A 1 194 ? -14.158 8.017 12.180 1.00 96.12 194 VAL A N 1
ATOM 1548 C CA . VAL A 1 194 ? -13.950 9.426 11.801 1.00 96.12 194 VAL A CA 1
ATOM 1549 C C . VAL A 1 194 ? -12.774 9.635 10.849 1.00 96.12 194 VAL A C 1
ATOM 1551 O O . VAL A 1 194 ? -12.743 10.639 10.137 1.00 96.12 194 VAL A O 1
ATOM 1554 N N . ALA A 1 195 ? -11.816 8.703 10.824 1.00 95.62 195 ALA A N 1
ATOM 1555 C CA . ALA A 1 195 ? -10.643 8.745 9.952 1.00 95.62 195 ALA A CA 1
ATOM 1556 C C . ALA A 1 195 ? -10.050 7.345 9.732 1.00 95.62 195 ALA A C 1
ATOM 1558 O O . ALA A 1 195 ? -10.196 6.458 10.578 1.00 95.62 195 ALA A O 1
ATOM 1559 N N . ALA A 1 196 ? -9.331 7.162 8.624 1.00 93.69 196 ALA A N 1
ATOM 1560 C CA . ALA A 1 196 ? -8.580 5.941 8.345 1.00 93.69 196 ALA A CA 1
ATOM 1561 C C . ALA A 1 196 ? -7.342 6.255 7.497 1.00 93.69 196 ALA A C 1
ATOM 1563 O O . ALA A 1 196 ? -7.448 6.927 6.476 1.00 93.69 196 ALA A O 1
ATOM 1564 N N . LYS A 1 197 ? -6.171 5.748 7.897 1.00 92.81 197 LYS A N 1
ATOM 1565 C CA . LYS A 1 197 ? -4.917 5.869 7.134 1.00 92.81 197 LYS A CA 1
ATOM 1566 C C . LYS A 1 197 ? -4.217 4.517 7.094 1.00 92.81 197 LYS A C 1
ATOM 1568 O O . LYS A 1 197 ? -3.726 4.016 8.109 1.00 92.81 197 LYS A O 1
ATOM 1573 N N . GLY A 1 198 ? -4.173 3.923 5.904 1.00 90.62 198 GLY A N 1
ATOM 1574 C CA . GLY A 1 198 ? -3.697 2.559 5.709 1.00 90.62 198 GLY A CA 1
ATOM 1575 C C . GLY A 1 198 ? -4.473 1.567 6.575 1.00 90.62 198 GLY A C 1
ATOM 1576 O O . GLY A 1 198 ? -5.697 1.533 6.557 1.00 90.62 198 GLY A O 1
ATOM 1577 N N . ASN A 1 199 ? -3.758 0.784 7.380 1.00 88.81 199 ASN A N 1
ATOM 1578 C CA . ASN A 1 199 ? -4.353 -0.196 8.287 1.00 88.81 199 ASN A CA 1
ATOM 1579 C C . ASN A 1 199 ? -4.770 0.385 9.653 1.00 88.81 199 ASN A C 1
ATOM 1581 O O . ASN A 1 199 ? -5.131 -0.390 10.533 1.00 88.81 199 ASN A O 1
ATOM 1585 N N . ILE A 1 200 ? -4.684 1.702 9.875 1.00 91.44 200 ILE A N 1
ATOM 1586 C CA . ILE A 1 200 ? -5.096 2.335 11.136 1.00 91.44 200 ILE A CA 1
ATOM 1587 C C . ILE A 1 200 ? -6.457 3.005 10.957 1.00 91.44 200 ILE A C 1
ATOM 1589 O O . ILE A 1 200 ? -6.621 3.858 10.086 1.00 91.44 200 ILE A O 1
ATOM 1593 N N . ILE A 1 201 ? -7.407 2.639 11.815 1.00 92.56 201 ILE A N 1
ATOM 1594 C CA . ILE A 1 201 ? -8.757 3.209 11.869 1.00 92.56 201 ILE A CA 1
ATOM 1595 C C . ILE A 1 201 ? -8.870 4.041 13.145 1.00 92.56 201 ILE A C 1
ATOM 1597 O O . ILE A 1 201 ? -8.430 3.595 14.208 1.00 92.56 201 ILE A O 1
ATOM 1601 N N . VAL A 1 202 ? -9.456 5.236 13.048 1.00 94.06 202 VAL A N 1
ATOM 1602 C CA . VAL A 1 202 ? -9.757 6.095 14.199 1.00 94.06 202 VAL A CA 1
ATOM 1603 C C . VAL A 1 202 ? -11.258 6.116 14.446 1.00 94.06 202 VAL A C 1
ATOM 1605 O O . VAL A 1 202 ? -12.039 6.478 13.566 1.00 94.06 202 VAL A O 1
ATOM 1608 N N . ILE A 1 203 ? -11.639 5.766 15.670 1.00 94.69 203 ILE A N 1
ATOM 1609 C CA . ILE A 1 203 ? -13.019 5.725 16.146 1.00 94.69 203 ILE A CA 1
ATOM 1610 C C . ILE A 1 203 ? -13.220 6.815 17.197 1.00 94.69 203 ILE A C 1
ATOM 1612 O O . ILE A 1 203 ? -12.355 7.039 18.052 1.00 94.69 203 ILE A O 1
ATOM 1616 N N . LYS A 1 204 ? -14.368 7.490 17.146 1.00 95.12 204 LYS A N 1
ATOM 1617 C CA . LYS A 1 204 ? -14.794 8.482 18.133 1.00 95.12 204 LYS A CA 1
ATOM 1618 C C . LYS A 1 204 ? -15.934 7.924 18.986 1.00 95.12 204 LYS A C 1
ATOM 1620 O O . LYS A 1 204 ? -16.988 7.570 18.466 1.00 95.12 204 LYS A O 1
ATOM 1625 N N . ASN A 1 205 ? -15.721 7.889 20.300 1.00 92.50 205 ASN A N 1
ATOM 1626 C CA . ASN A 1 205 ? -16.730 7.538 21.304 1.00 92.50 205 ASN A CA 1
ATOM 1627 C C . ASN A 1 205 ? -16.388 8.232 22.634 1.00 92.50 205 ASN A C 1
ATOM 1629 O O . ASN A 1 205 ? -15.590 7.721 23.417 1.00 92.50 205 ASN A O 1
ATOM 1633 N N . GLY A 1 206 ? -16.866 9.468 22.828 1.00 91.38 206 G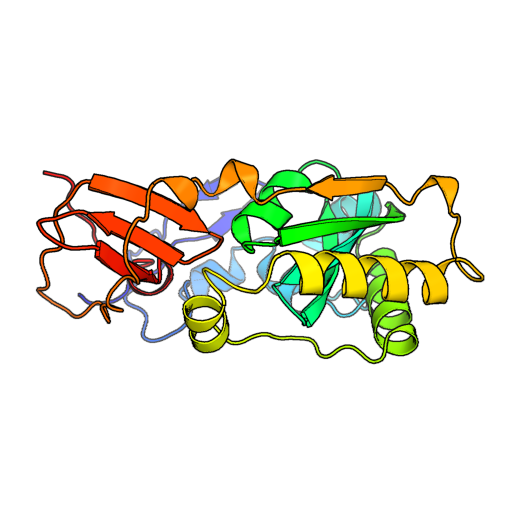LY A N 1
ATOM 1634 C CA . GLY A 1 206 ? -16.458 10.366 23.927 1.00 91.38 206 GLY A CA 1
ATOM 1635 C C . GLY A 1 206 ? -15.002 10.868 23.839 1.00 91.38 206 GLY A C 1
ATOM 1636 O O . GLY A 1 206 ? -14.712 12.030 24.118 1.00 91.38 206 GLY A O 1
ATOM 1637 N N . TYR A 1 207 ? -14.090 10.016 23.370 1.00 93.50 207 TYR A N 1
ATOM 1638 C CA . TYR A 1 207 ? -12.684 10.273 23.084 1.00 93.50 207 TYR A CA 1
ATOM 1639 C C . TYR A 1 207 ? -12.294 9.674 21.716 1.00 93.50 207 TYR A C 1
ATOM 1641 O O . TYR A 1 207 ? -13.109 9.009 21.074 1.00 93.50 207 TYR A O 1
ATOM 1649 N N . TYR A 1 208 ? -11.064 9.921 21.252 1.00 94.69 208 TYR A N 1
ATOM 1650 C CA . TYR A 1 208 ? -10.527 9.312 20.029 1.00 94.69 208 TYR A CA 1
ATOM 1651 C C . TYR A 1 208 ? -9.709 8.066 20.355 1.00 94.69 208 TYR A C 1
ATOM 1653 O O . TYR A 1 208 ? -8.794 8.102 21.183 1.00 94.69 208 TYR A O 1
ATOM 1661 N N . TYR A 1 209 ? -9.981 6.987 19.640 1.00 92.94 209 TYR A N 1
ATOM 1662 C CA . TYR A 1 209 ? -9.269 5.726 19.760 1.00 92.94 209 TYR A CA 1
ATOM 1663 C C . TYR A 1 209 ? -8.735 5.310 18.399 1.00 92.94 209 TYR A C 1
ATOM 1665 O O . TYR A 1 209 ? -9.436 5.457 17.403 1.00 92.94 209 TYR A O 1
ATOM 1673 N N . SER A 1 210 ? -7.505 4.807 18.340 1.00 92.88 210 SER A N 1
ATOM 1674 C CA . SER A 1 210 ? -6.966 4.186 17.130 1.00 92.88 210 SER A CA 1
ATOM 1675 C C . SER A 1 210 ? -6.857 2.683 17.317 1.00 92.88 210 SER A C 1
ATOM 1677 O O . SER A 1 210 ? -6.531 2.205 18.402 1.00 92.88 210 SER A O 1
ATOM 1679 N N . LEU A 1 211 ? -7.117 1.932 16.256 1.00 90.69 211 LEU A N 1
ATOM 1680 C CA . LEU A 1 211 ? -6.903 0.491 16.221 1.00 90.69 211 LEU A CA 1
ATOM 1681 C C . LEU A 1 211 ? -6.265 0.090 14.899 1.00 90.69 211 LEU A C 1
ATOM 1683 O O . LEU A 1 211 ? -6.372 0.795 13.893 1.00 90.69 211 LEU A O 1
ATOM 1687 N N . ASN A 1 212 ? -5.598 -1.055 14.907 1.00 88.75 212 ASN A N 1
ATOM 1688 C CA . ASN A 1 212 ? -5.060 -1.653 13.701 1.00 88.75 212 ASN A CA 1
ATOM 1689 C C . ASN A 1 212 ? -6.099 -2.613 13.109 1.00 88.75 212 ASN A C 1
ATOM 1691 O O . ASN A 1 212 ? -6.459 -3.600 13.743 1.00 88.75 212 ASN A O 1
ATOM 1695 N N . ALA A 1 213 ? -6.550 -2.354 11.883 1.00 86.81 213 ALA A N 1
ATOM 1696 C CA . ALA A 1 213 ? -7.514 -3.191 11.174 1.00 86.81 213 ALA A CA 1
ATOM 1697 C C . ALA A 1 213 ? -7.046 -4.653 11.060 1.00 86.81 213 ALA A C 1
ATOM 1699 O O . ALA A 1 213 ? -7.864 -5.564 11.122 1.00 86.81 213 ALA A O 1
ATOM 1700 N N . HIS A 1 214 ? -5.733 -4.904 10.981 1.00 84.00 214 HIS A N 1
ATOM 1701 C CA . HIS A 1 214 ? -5.187 -6.267 10.963 1.00 84.00 214 HIS A CA 1
ATOM 1702 C C . HIS A 1 214 ? -5.441 -7.053 12.256 1.00 84.00 214 HIS A C 1
ATOM 1704 O O . HIS A 1 214 ? -5.364 -8.280 12.233 1.00 84.00 214 HIS A O 1
ATOM 1710 N N . ASP A 1 215 ? -5.739 -6.380 13.369 1.00 82.06 215 ASP A N 1
ATOM 1711 C CA . ASP A 1 215 ? -6.092 -7.055 14.621 1.00 82.06 215 ASP A CA 1
ATOM 1712 C C . ASP A 1 215 ? -7.544 -7.574 14.592 1.00 82.06 215 ASP A C 1
ATOM 1714 O O . ASP A 1 215 ? -7.905 -8.425 15.407 1.00 82.06 215 ASP A O 1
ATOM 1718 N N . ILE A 1 216 ? -8.352 -7.086 13.641 1.00 80.62 216 ILE A N 1
ATOM 1719 C CA . ILE A 1 216 ? -9.759 -7.453 13.423 1.00 80.62 216 ILE A CA 1
ATOM 1720 C C . ILE A 1 216 ? -9.900 -8.499 12.304 1.00 80.62 216 ILE A C 1
ATOM 1722 O O . ILE A 1 216 ? -10.789 -9.342 12.370 1.00 80.62 216 ILE A O 1
ATOM 1726 N N . ILE A 1 217 ? -9.017 -8.495 11.297 1.00 78.75 217 ILE A N 1
ATOM 1727 C CA . ILE A 1 217 ? -9.029 -9.498 10.214 1.00 78.75 217 ILE A CA 1
ATOM 1728 C C . ILE A 1 217 ? -8.956 -10.924 10.803 1.00 78.75 217 ILE A C 1
ATOM 1730 O O . ILE A 1 217 ? -8.276 -11.158 11.802 1.00 78.75 217 ILE A O 1
ATOM 1734 N N . GLU A 1 218 ? -9.668 -11.868 10.170 1.00 74.38 218 GLU A N 1
ATOM 1735 C CA . GLU A 1 218 ? -9.868 -13.276 10.590 1.00 74.38 218 GLU A CA 1
ATOM 1736 C C . GLU A 1 218 ? -10.750 -13.487 11.817 1.00 74.38 218 GLU A C 1
ATOM 1738 O O . GLU A 1 218 ? -10.920 -14.630 12.246 1.00 74.38 218 GLU A O 1
ATOM 1743 N N . ARG A 1 219 ? -11.301 -12.422 12.393 1.00 77.19 219 ARG A N 1
ATOM 1744 C CA . ARG A 1 219 ? -12.259 -12.521 13.490 1.00 77.19 219 ARG A CA 1
ATOM 1745 C C . ARG A 1 219 ? -13.659 -12.288 12.950 1.00 77.19 219 ARG A C 1
ATOM 1747 O O . ARG A 1 219 ? -13.851 -11.538 11.996 1.00 77.19 219 ARG A O 1
ATOM 1754 N N . GLU A 1 220 ? -14.625 -12.942 13.571 1.00 69.12 220 GLU A N 1
ATOM 1755 C CA . GLU A 1 220 ? -16.029 -12.627 13.353 1.00 69.12 220 GLU A CA 1
ATOM 1756 C C . GLU A 1 220 ? -16.304 -11.217 13.887 1.00 69.12 220 GLU A C 1
ATOM 1758 O O . GLU A 1 220 ? -15.837 -10.850 14.970 1.00 69.12 220 GLU A O 1
ATOM 1763 N N . VAL A 1 221 ? -16.979 -10.406 13.076 1.00 67.12 221 VAL A N 1
ATOM 1764 C CA . VAL A 1 221 ? -17.359 -9.035 13.412 1.00 67.12 221 VAL A CA 1
ATOM 1765 C C . VAL A 1 221 ? -18.865 -8.952 13.267 1.00 67.12 221 VAL A C 1
ATOM 1767 O O . VAL A 1 221 ? -19.391 -9.129 12.170 1.00 67.12 221 VAL A O 1
ATOM 1770 N 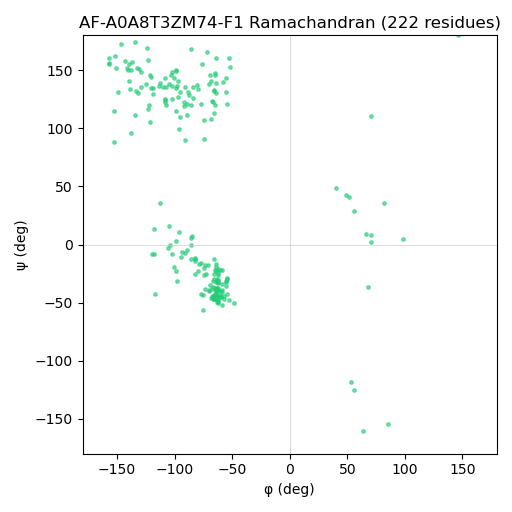N . GLU A 1 222 ? -19.543 -8.686 14.375 1.00 64.62 222 GLU A N 1
ATOM 1771 C CA . GLU A 1 222 ? -20.972 -8.403 14.390 1.00 64.62 222 GLU A CA 1
ATOM 1772 C C . GLU A 1 222 ? -21.167 -6.890 14.273 1.00 64.62 222 GLU A C 1
ATOM 1774 O O . GLU A 1 222 ? -20.623 -6.111 15.060 1.00 64.62 222 GLU A O 1
ATOM 1779 N N . PHE A 1 223 ? -21.909 -6.472 13.250 1.00 58.19 223 PHE A N 1
ATOM 1780 C CA . PHE A 1 223 ? -22.359 -5.094 13.108 1.00 58.19 223 PHE A CA 1
ATOM 1781 C C . PHE A 1 223 ? -23.769 -5.024 13.690 1.00 58.19 223 PHE A C 1
ATOM 1783 O O . PHE A 1 223 ? -24.689 -5.602 13.112 1.00 58.19 223 PHE A O 1
ATOM 1790 N N . ASN A 1 224 ? -23.905 -4.363 14.840 1.00 55.09 224 ASN A N 1
ATOM 1791 C CA . ASN A 1 224 ? -25.200 -4.039 15.441 1.00 55.09 224 ASN A CA 1
ATOM 1792 C C . ASN A 1 224 ? -25.738 -2.721 14.890 1.00 55.09 224 ASN A C 1
ATOM 1794 O O . ASN A 1 224 ? -24.914 -1.792 14.709 1.00 55.09 224 ASN A O 1
#

Solvent-accessible surface area (backbone atoms only — not comparable to full-atom values): 12712 Å² total; per-residue (Å²): 96,71,36,30,22,65,22,31,36,48,96,92,39,82,42,71,36,94,73,59,41,76,46,95,61,88,59,46,43,73,67,33,44,72,61,17,66,55,54,58,61,74,73,44,72,44,64,81,86,46,70,90,45,40,64,65,36,44,75,35,51,29,32,32,30,42,33,16,50,27,82,44,65,37,73,44,73,36,48,55,96,41,43,67,60,57,38,50,57,65,38,35,41,34,35,29,39,49,44,78,46,56,19,58,42,56,50,39,44,52,38,52,52,53,27,61,77,67,73,51,69,96,73,88,54,76,70,60,49,64,77,41,70,80,38,54,71,64,39,22,54,54,50,50,53,52,51,49,66,68,44,50,87,82,39,63,58,91,50,56,49,78,44,81,43,56,83,77,21,39,57,87,69,58,89,57,87,52,49,79,50,81,78,57,64,92,63,85,84,78,61,46,80,56,30,44,49,30,53,36,39,30,34,42,60,104,49,47,32,28,34,51,50,74,67,50,60,44,37,92,78,86,83,129

Radius of gyration: 19.27 Å; Cα contacts (8 Å, |Δi|>4): 390; chains: 1; bounding box: 45×44×44 Å

Foldseek 3Di:
DFFFAQAAAAPNDGDGDPVSDTDDDDRHDPVRLVRHLCNQVVVQLLDGPRPSCQVVQQAFKKFFKWFAQQQAIATDMDGPVCVLVVNQLAQGQKMWTFDMDGHPSVVSVVSVVLCVLLVHDHDDDPVVNLVSVVHDSVSRVVNVVVSCVSSVVPTDCVRTDMDGPNVVFQCVQAPDRAAEDQDDPPDDDDADFRGDGNQWTWGDDVHIHIYGVVSCRRHDDDDD

pLDDT: mean 88.2, std 9.35, range [55.09, 97.12]

Secondary structure (DSSP, 8-state):
--EE---EEETTEEE--TT--EESSSSS-HHHHHH-TTTGGGG-SSS---STTHHHHHH-EEEEEEEEETTEEEEEEEEGGGHHHHHHHHT-SEEEEEEEEE-HHHHHHHHHHHHHHHT--S---HHHHHHTTT--HHHHHHHHHHHHHHHTTTS-GGG--EEE-GGGS-GGG--SPPEEP---TT----SEEEEEETTEEEEEESEEEEEEGGGTTTS-----

Mean predicted aligned error: 5.96 Å

Sequence (224 aa):
GEKFCTGYTSNGRYAGCPHKAKITSGWRCEQCKREDDYSYCIQCSGSCINSKMRDTCKESAYYVYLATFDSTVKVGISHERRFFERLIEQGADLAAKVAFMKDGMIVRKAEQDVKRMLNCTDRMRGSEKNDRLFGNPNASVLQISKSLAILKDNFDISVFEVYDLRKFYRLENVKKKPRLIKVRDGMNISGEVVAAKGNIIVIKNGYYYSLNAHDIIEREVEFN